Protein AF-0000000086840423 (afdb_homodimer)

Radius of gyration: 20.61 Å; Cα contacts (8 Å, |Δi|>4): 575; chains: 2; bounding box: 60×53×45 Å

Organism: NCBI:txid72228

Secondary structure (DSSP, 8-state):
-----S--SS--PPPEEEEE---GGGSS--SHHHHHHHHGGG-TTGGGEEE--HHHHHHHT----B-SSTT-BSEEEEHHHHHHHHHHHHHHHHHHHHHHHHHHTTT---TTHHHHHHHHHHHHHHHHHH----EE---SSPPTTS-S---TT-EEEE--HHHHHHHHHTTB--/-----S--SS--PPPEEEE----GGGSS--SHHHHHHHHGGG-TTGGGEEE--HHHHHHHT----B-SSTT-BSEEEEHHHHHHHHHHHHHHHHHHHHHHHHHHTTT---TTHHHHHHHHHHHHHHHHHH----EE---SSPPTTS-S---TTEEEEE--HHHHHHHHHTTB--

Sequence (348 aa):
MGVFGARDCGMPGKLQPVTFRDDARFHHLSTEAEVSRAWEAYNLPASGFVHVAASQLATLGLEPNKNVKEGMENVYMISAFHSLHCLQSIHKTFARLRANATAAANGTAPQDANHAAHCFDYLRQSLLCAGDMALEGPDSNPEAGESRLRGWGVEHQCRSWDSLVEWRDSHSVSMGVFGARDCGMPGKLQPVTFRDDARFHHLSTEAEVSRAWEAYNLPASGFVHVAASQLATLGLEPNKNVKEGMENVYMISAFHSLHCLQSIHKTFARLRANATAAANGTAPQDANHAAHCFDYLRQSLLCAGDMALEGPDSNPEAGESRLRGWGVEHQCRSWDSLVEWRDSHSVS

InterPro domains:
  IPR021765 Mycotoxin biosynthesis protein UstYa-like [PF11807] (31-171)
  IPR021765 Mycotoxin biosynthesis protein UstYa-like [PTHR33365] (16-173)

Foldseek 3Di:
DACLDLPPVPCPPDADDDDDDDDCLLPPQQALVSLCVSLVVLVPPVNFKDADDPVCQRNNVHDKDDPLPHPDIRIWGFVLSVQLNVLSVCVNVVSVVQNVVCVVVVRDGDPCVVVVSVVSSVVNVVSVSVRWGFIFDFAPDDDPPDRRTPRPPTDTDDDDPVVVVVVCVVVDDD/DDCLDLPPVPCPPDADDDDDDDDCLLPPQQALVSLCVSLVVLVPPVNFKDADDPVCQVSNVHDKDDPLPHPDIRIWGFVLSVQVNVLSVCVNVVSVVQNVVCVVVVRDGDPCVRVVSVVSSVVNVVSVSVRWGFIFDFAPDDDPPDRRTPRPPTDTDDDDPVVVVVVCVVVDDD

Solvent-accessible surface area (backbone atoms only — not comparable to full-atom values): 19300 Å² total; per-residue (Å²): 136,69,80,33,53,61,52,56,78,68,64,68,64,67,64,40,73,43,66,40,64,86,58,74,72,52,53,89,61,56,38,41,70,51,40,51,60,58,49,48,90,65,46,70,60,67,67,26,41,27,42,53,59,80,87,47,26,67,48,65,65,47,76,84,50,68,49,74,49,83,92,37,62,27,47,28,33,30,42,35,39,50,48,51,36,34,52,50,52,48,50,30,51,46,18,44,44,49,44,52,49,14,58,74,55,74,60,54,62,72,88,61,54,68,60,46,34,54,31,54,50,51,45,50,52,50,46,46,30,49,45,44,60,38,70,28,48,65,47,91,74,56,52,87,96,47,70,39,66,70,47,58,76,34,52,31,63,14,40,53,52,68,58,50,51,52,54,44,63,78,25,50,65,132,137,73,84,43,51,62,51,56,78,66,63,71,60,67,65,40,73,44,65,41,63,86,58,73,74,51,52,87,61,56,38,40,68,53,41,50,59,58,50,48,90,62,44,68,58,69,67,26,41,28,43,52,59,79,87,48,25,70,54,66,66,47,77,85,49,68,51,76,48,84,92,36,61,29,47,29,32,30,42,34,38,51,48,51,36,34,51,51,51,50,50,30,51,47,21,45,43,49,45,52,50,15,59,73,52,75,61,54,63,71,88,60,54,69,59,46,35,54,30,53,51,51,44,51,51,50,48,46,30,49,45,45,60,38,70,29,48,64,46,92,73,57,52,88,95,46,71,39,68,71,49,58,74,34,54,30,63,15,39,54,52,68,58,49,50,52,54,44,63,76,26,49,64,132

pLDDT: mean 85.82, std 17.49, range [18.34, 98.81]

Nearest PDB structures (foldseek):
  1ya9-assembly1_A  TM=5.019E-01  e=2.081E+00  Mus musculus
  7kra-assembly1_E  TM=3.254E-01  e=8.550E-01  Saccharomyces cerevisiae
  2kc3-assembly1_A  TM=4.432E-01  e=3.995E+00  Homo sapiens
  8grx-assembly1_C  TM=4.800E-01  e=8.138E+00  Homo sapiens
  1ya9-assembly1_A  TM=4.940E-01  e=1.650E+00  Mus musculus

Structure (mmCIF, N/CA/C/O backbone):
data_AF-0000000086840423-model_v1
#
loop_
_entity.id
_entity.type
_entity.pdbx_description
1 polymer 'Uncharacterized protein'
#
loop_
_atom_site.group_PDB
_atom_site.id
_atom_site.type_symbol
_atom_site.label_atom_id
_atom_site.label_alt_id
_atom_site.label_comp_id
_atom_site.label_asym_id
_atom_site.label_entity_id
_atom_site.label_seq_id
_atom_site.pdbx_PDB_ins_code
_atom_site.Cartn_x
_atom_site.Cartn_y
_atom_site.Cartn_z
_atom_site.occupancy
_atom_site.B_iso_or_equiv
_atom_site.auth_seq_id
_atom_site.auth_comp_id
_atom_site.auth_asym_id
_atom_site.auth_atom_id
_atom_site.pdbx_PDB_model_num
ATOM 1 N N . MET A 1 1 ? 6.262 -25.266 -24.969 1 18.44 1 MET A N 1
ATOM 2 C CA . MET A 1 1 ? 7.008 -24.031 -24.734 1 18.44 1 MET A CA 1
ATOM 3 C C . MET A 1 1 ? 6.148 -23.016 -24 1 18.44 1 MET A C 1
ATOM 5 O O . MET A 1 1 ? 5.215 -22.453 -24.562 1 18.44 1 MET A O 1
ATOM 9 N N . GLY A 1 2 ? 5.816 -23.281 -22.734 1 20.48 2 GLY A N 1
ATOM 10 C CA . GLY A 1 2 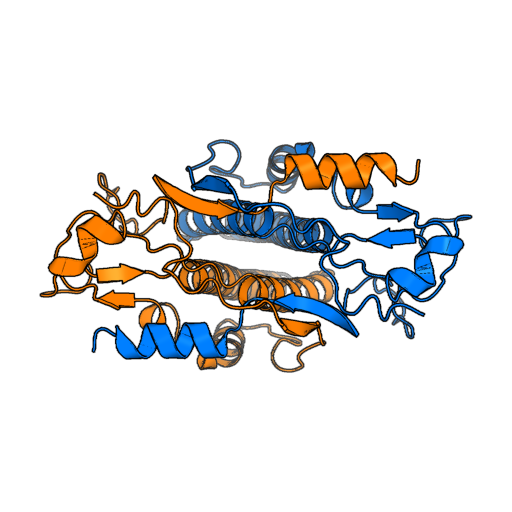? 4.688 -22.984 -21.859 1 20.48 2 GLY A CA 1
ATOM 11 C C . GLY A 1 2 ? 4.691 -21.547 -21.359 1 20.48 2 GLY A C 1
ATOM 12 O O . GLY A 1 2 ? 5.688 -21.078 -20.797 1 20.48 2 GLY A O 1
ATOM 13 N N . VAL A 1 3 ? 4.219 -20.578 -22.188 1 24.5 3 VAL A N 1
ATOM 14 C CA . VAL A 1 3 ? 4.016 -19.141 -21.953 1 24.5 3 VAL A CA 1
ATOM 15 C C . VAL A 1 3 ? 3.639 -18.906 -20.484 1 24.5 3 VAL A C 1
ATOM 17 O O . VAL A 1 3 ? 2.582 -19.359 -20.031 1 24.5 3 VAL A O 1
ATOM 20 N N . PHE A 1 4 ? 4.734 -18.969 -19.641 1 28.83 4 PHE A N 1
ATOM 21 C CA . PHE A 1 4 ? 4.59 -18.656 -18.219 1 28.83 4 PHE A CA 1
ATOM 22 C C . PHE A 1 4 ? 4.035 -17.25 -18.047 1 28.83 4 PHE A C 1
ATOM 24 O O . PHE A 1 4 ? 4.777 -16.266 -18.141 1 28.83 4 PHE A O 1
ATOM 31 N N . GLY A 1 5 ? 3.047 -16.719 -18.688 1 27.28 5 GLY A N 1
ATOM 32 C CA . GLY A 1 5 ? 2.443 -15.398 -18.594 1 27.28 5 GLY A CA 1
ATOM 33 C C . GLY A 1 5 ? 2.475 -14.812 -17.203 1 27.28 5 GLY A C 1
ATOM 34 O O . GLY A 1 5 ? 2.85 -15.492 -16.25 1 27.28 5 GLY A O 1
ATOM 35 N N . ALA A 1 6 ? 2.285 -13.5 -16.938 1 37.34 6 ALA A N 1
ATOM 36 C CA . ALA A 1 6 ? 2.373 -12.797 -15.664 1 37.34 6 ALA A CA 1
ATOM 37 C C . ALA A 1 6 ? 1.842 -13.664 -14.523 1 37.34 6 ALA A C 1
ATOM 39 O O . ALA A 1 6 ? 0.647 -13.633 -14.227 1 37.34 6 ALA A O 1
ATOM 40 N N . ARG A 1 7 ? 2.221 -14.969 -14.531 1 34.69 7 ARG A N 1
ATOM 41 C CA . ARG A 1 7 ? 1.814 -16.078 -13.68 1 34.69 7 ARG A CA 1
ATOM 42 C C . ARG A 1 7 ? 2.199 -15.82 -12.227 1 34.69 7 ARG A C 1
ATOM 44 O O . ARG A 1 7 ? 3.207 -15.164 -11.953 1 34.69 7 ARG A O 1
ATOM 51 N N . ASP A 1 8 ? 1.251 -15.5 -11.375 1 42.91 8 ASP A N 1
ATOM 52 C CA . ASP A 1 8 ? 1.605 -15.742 -9.977 1 42.91 8 ASP A CA 1
ATOM 53 C C . ASP A 1 8 ? 2.715 -16.781 -9.867 1 42.91 8 ASP A C 1
ATOM 55 O O . ASP A 1 8 ? 2.713 -17.781 -10.594 1 42.91 8 ASP A O 1
ATOM 59 N N . CYS A 1 9 ? 4.031 -16.281 -9.875 1 41.06 9 CYS A N 1
ATOM 60 C CA . CYS A 1 9 ? 5.16 -17.203 -9.719 1 41.06 9 CYS A CA 1
ATOM 61 C C . CYS A 1 9 ? 4.707 -18.531 -9.133 1 41.06 9 CYS A C 1
ATOM 63 O O . CYS A 1 9 ? 5.438 -19.141 -8.352 1 41.06 9 CYS A O 1
ATOM 65 N N . GLY A 1 10 ? 3.531 -18.984 -9.656 1 39.59 10 GLY A N 1
ATOM 66 C CA . GLY A 1 10 ? 3.145 -20.328 -9.234 1 39.59 10 GLY A CA 1
ATOM 67 C C . GLY A 1 10 ? 2.514 -20.359 -7.852 1 39.59 10 GLY A C 1
ATOM 68 O O . GLY A 1 10 ? 2.148 -21.422 -7.352 1 39.59 10 GLY A O 1
ATOM 69 N N . MET A 1 11 ? 2.904 -19.391 -7.035 1 42.75 11 MET A N 1
ATOM 70 C CA . MET A 1 11 ? 2.277 -19.625 -5.738 1 42.75 11 MET A CA 1
ATOM 71 C C . MET A 1 11 ? 0.773 -19.375 -5.809 1 42.75 11 MET A C 1
ATOM 73 O O . MET A 1 11 ? 0.317 -18.234 -5.695 1 42.75 11 MET A O 1
ATOM 77 N N . PRO A 1 12 ? 0.206 -19.984 -6.824 1 48.81 12 PRO A N 1
ATOM 78 C CA . PRO A 1 12 ? -1.244 -19.828 -6.684 1 48.81 12 PRO A CA 1
ATOM 79 C C . PRO A 1 12 ? -1.722 -20.016 -5.246 1 48.81 12 PRO A C 1
ATOM 81 O O . PRO A 1 12 ? -2.826 -20.516 -5.02 1 48.81 12 PRO A O 1
ATOM 84 N N . GLY A 1 13 ? -0.986 -19.688 -4.277 1 55.75 13 GLY A N 1
ATOM 85 C CA . GLY A 1 13 ? -1.451 -20.203 -3 1 55.75 13 GLY A CA 1
ATOM 86 C C . GLY A 1 13 ? -2.846 -19.734 -2.637 1 55.75 13 GLY A C 1
ATOM 87 O O . GLY A 1 13 ? -3.371 -18.797 -3.25 1 55.75 13 GLY A O 1
ATOM 88 N N . LYS A 1 14 ? -3.592 -20.562 -2.064 1 75.5 14 LYS A N 1
ATOM 89 C CA . LYS A 1 14 ? -4.906 -20.375 -1.461 1 75.5 14 LYS A CA 1
ATOM 90 C C . LYS A 1 14 ? -4.93 -19.141 -0.561 1 75.5 14 LYS A C 1
ATOM 92 O O . LYS A 1 14 ? -3.951 -18.859 0.137 1 75.5 14 LYS A O 1
ATOM 97 N N .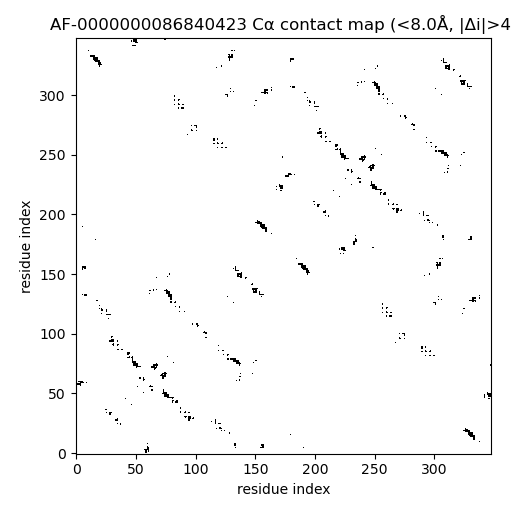 LEU A 1 15 ? -5.77 -18.25 -0.882 1 88.12 15 LEU A N 1
ATOM 98 C CA . LEU A 1 15 ? -6 -17.141 0.031 1 88.12 15 LEU A CA 1
ATOM 99 C C . LEU A 1 15 ? -6.434 -17.641 1.403 1 88.12 15 LEU A C 1
ATOM 101 O O . LEU A 1 15 ? -7.035 -18.719 1.515 1 88.12 15 LEU A O 1
ATOM 105 N N . GLN A 1 16 ? -6 -17.016 2.434 1 93.06 16 GLN A N 1
ATOM 106 C CA . GLN A 1 16 ? -6.395 -17.344 3.801 1 93.06 16 GLN A CA 1
ATOM 107 C C . GLN A 1 16 ? -6.949 -16.109 4.516 1 93.06 16 GLN A C 1
ATOM 109 O O . GLN A 1 16 ? -6.555 -14.977 4.215 1 93.06 16 GLN A O 1
ATOM 114 N N . PRO A 1 17 ? -7.844 -16.375 5.434 1 93.75 17 PRO A N 1
ATOM 115 C CA . PRO A 1 17 ? -8.383 -15.234 6.188 1 93.75 17 PRO A CA 1
ATOM 116 C C . PRO A 1 17 ? -7.387 -14.672 7.195 1 93.75 17 PRO A C 1
ATOM 118 O O . PRO A 1 17 ? -6.738 -15.43 7.922 1 93.75 17 PRO A O 1
ATOM 121 N N . VAL A 1 18 ? -7.18 -13.414 7.18 1 96.44 18 VAL A N 1
ATOM 122 C CA . VAL A 1 18 ? -6.359 -12.703 8.156 1 96.44 18 VAL A CA 1
ATOM 123 C C . VAL A 1 18 ? -7.129 -11.492 8.68 1 96.44 18 VAL A C 1
ATOM 125 O O . VAL A 1 18 ? -7.664 -10.695 7.902 1 96.44 18 VAL A O 1
ATOM 128 N N . THR A 1 19 ? -7.211 -11.344 10.031 1 96.44 19 THR A N 1
ATOM 129 C CA . THR A 1 19 ? -7.848 -10.172 10.633 1 96.44 19 THR A CA 1
ATOM 130 C C . THR A 1 19 ? -6.828 -9.062 10.859 1 96.44 19 THR A C 1
ATOM 132 O O . THR A 1 19 ? -5.789 -9.289 11.484 1 96.44 19 THR A O 1
ATOM 135 N N . PHE A 1 20 ? -7.145 -7.891 10.242 1 96.75 20 PHE A N 1
ATOM 136 C CA . PHE A 1 20 ? -6.289 -6.742 10.523 1 96.75 20 PHE A CA 1
ATOM 137 C C . PHE A 1 20 ? -6.504 -6.242 11.945 1 96.75 20 PHE A C 1
ATOM 139 O O . PHE A 1 20 ? -7.641 -6.047 12.375 1 96.75 20 PHE A O 1
ATOM 146 N N . ARG A 1 21 ? -5.414 -6.059 12.68 1 95.69 21 ARG A N 1
ATOM 147 C CA . ARG A 1 21 ? -5.461 -5.543 14.039 1 95.69 21 ARG A CA 1
ATOM 148 C C . ARG A 1 21 ? -4.461 -4.406 14.234 1 95.69 21 ARG A C 1
ATOM 150 O O . ARG A 1 21 ? -3.367 -4.434 13.664 1 95.69 21 ARG A O 1
ATOM 157 N N . ASP A 1 22 ? -4.906 -3.549 15.023 1 93.44 22 ASP A N 1
ATOM 158 C CA . ASP A 1 22 ? -4.016 -2.455 15.398 1 93.44 22 ASP A CA 1
ATOM 159 C C . ASP A 1 22 ? -2.738 -2.986 16.047 1 93.44 22 ASP A C 1
ATOM 161 O O . ASP A 1 22 ? -2.793 -3.67 17.062 1 93.44 22 ASP A O 1
ATOM 165 N N . ASP A 1 23 ? -1.544 -2.658 15.492 1 95.88 23 ASP A N 1
ATOM 166 C CA . ASP A 1 23 ? -0.251 -3.158 15.945 1 95.88 23 ASP A CA 1
ATOM 167 C C . ASP A 1 23 ? 0.481 -2.109 16.781 1 95.88 23 ASP A C 1
ATOM 169 O O . ASP A 1 23 ? 0.933 -1.093 16.25 1 95.88 23 ASP A O 1
ATOM 173 N N . ALA A 1 24 ? 0.659 -2.309 18.047 1 94.62 24 ALA A N 1
ATOM 174 C CA . ALA A 1 24 ? 1.238 -1.356 18.984 1 94.62 24 ALA A CA 1
ATOM 175 C C . ALA A 1 24 ? 2.662 -0.984 18.578 1 94.62 24 ALA A C 1
ATOM 177 O O . ALA A 1 24 ? 3.148 0.096 18.922 1 94.62 24 ALA A O 1
ATOM 178 N N . ARG A 1 25 ? 3.389 -1.803 17.922 1 95.12 25 ARG A N 1
ATOM 179 C CA . ARG A 1 25 ? 4.75 -1.524 17.469 1 95.12 25 ARG A CA 1
ATOM 180 C C . ARG A 1 25 ? 4.789 -0.285 16.594 1 95.12 25 ARG A C 1
ATOM 182 O O . ARG A 1 25 ? 5.84 0.336 16.422 1 95.12 25 ARG A O 1
ATOM 189 N N . PHE A 1 26 ? 3.662 0.049 15.961 1 96 26 PHE A N 1
ATOM 190 C CA . PHE A 1 26 ? 3.656 1.131 14.984 1 96 26 PHE A CA 1
ATOM 191 C C . PHE A 1 26 ? 2.951 2.361 15.539 1 96 26 PHE A C 1
ATOM 193 O O . PHE A 1 26 ? 2.617 3.285 14.797 1 96 26 PHE A O 1
ATOM 200 N N . HIS A 1 27 ? 2.787 2.359 16.906 1 90.75 27 HIS A N 1
ATOM 201 C CA . HIS A 1 27 ? 2.203 3.516 17.578 1 90.75 27 HIS A CA 1
ATOM 202 C C . HIS A 1 27 ? 3.264 4.562 17.891 1 90.75 27 HIS A C 1
ATOM 204 O O . HIS A 1 27 ? 4.391 4.219 18.266 1 90.75 27 HIS A O 1
ATOM 210 N N . HIS A 1 28 ? 2.943 5.801 17.688 1 87.62 28 HIS A N 1
ATOM 211 C CA . HIS A 1 28 ? 3.662 6.941 18.25 1 87.62 28 HIS A CA 1
ATOM 212 C C . HIS A 1 28 ? 5.121 6.941 17.797 1 87.62 28 HIS A C 1
ATOM 214 O O . HIS A 1 28 ? 6.023 7.133 18.625 1 87.62 28 HIS A O 1
ATOM 220 N N . LEU A 1 29 ? 5.418 6.531 16.594 1 94 29 LEU A N 1
ATOM 221 C CA . LEU A 1 29 ? 6.77 6.617 16.047 1 94 29 LEU A CA 1
ATOM 222 C C . LEU A 1 29 ? 7.082 8.039 15.586 1 94 29 LEU A C 1
ATOM 224 O O . LEU A 1 29 ? 6.406 8.578 14.703 1 94 29 LEU A O 1
ATOM 228 N N . SER A 1 30 ? 8.141 8.586 16.219 1 90.62 30 SER A N 1
ATOM 229 C CA . SER A 1 30 ? 8.359 10.008 15.977 1 90.62 30 SER A CA 1
ATOM 230 C C . SER A 1 30 ? 9.75 10.266 15.391 1 90.62 30 SER A C 1
ATOM 232 O O . SER A 1 30 ? 10.039 11.359 14.914 1 90.62 30 SER A O 1
ATOM 234 N N . THR A 1 31 ? 10.625 9.25 15.461 1 94 31 THR A N 1
ATOM 235 C CA . THR A 1 31 ? 11.969 9.398 14.914 1 94 31 THR A CA 1
ATOM 236 C C . THR A 1 31 ? 12.25 8.32 13.867 1 94 31 THR A C 1
ATOM 238 O O . THR A 1 31 ? 11.602 7.273 13.852 1 94 31 THR A O 1
ATOM 241 N N . GLU A 1 32 ? 13.227 8.648 13.047 1 95.62 32 GLU A N 1
ATOM 242 C CA . GLU A 1 32 ? 13.648 7.668 12.047 1 95.62 32 GLU A CA 1
ATOM 243 C C . GLU A 1 32 ? 14.141 6.383 12.711 1 95.62 32 GLU A C 1
ATOM 245 O O . GLU A 1 32 ? 13.906 5.285 12.203 1 95.62 32 GLU A O 1
ATOM 250 N N . ALA A 1 33 ? 14.883 6.512 13.836 1 96.5 33 ALA A N 1
ATOM 251 C CA . ALA A 1 33 ? 15.398 5.355 14.562 1 96.5 33 ALA A CA 1
ATOM 252 C C . ALA A 1 33 ? 14.266 4.469 15.07 1 96.5 33 ALA A C 1
ATOM 254 O O . ALA A 1 33 ? 14.352 3.24 14.984 1 96.5 33 ALA A O 1
ATOM 255 N N . GLU A 1 34 ? 13.25 5.098 15.586 1 97.25 34 GLU A N 1
ATOM 256 C CA . GLU A 1 34 ? 12.086 4.348 16.047 1 97.25 34 GLU A CA 1
ATOM 257 C C . GLU A 1 34 ? 11.398 3.629 14.898 1 97.25 34 GLU A C 1
ATOM 259 O O . GLU A 1 34 ? 10.992 2.471 15.031 1 97.25 34 GLU A O 1
ATOM 264 N N . VAL A 1 35 ? 11.227 4.312 13.797 1 97.81 35 VAL A N 1
ATOM 265 C CA . VAL A 1 35 ? 10.625 3.703 12.617 1 97.81 35 VAL A CA 1
ATOM 266 C C . VAL A 1 35 ? 11.477 2.518 12.156 1 97.81 35 VAL A C 1
ATOM 268 O O . VAL A 1 35 ? 10.945 1.439 11.875 1 97.81 35 VAL A O 1
ATOM 271 N N . SER A 1 36 ? 12.805 2.715 12.094 1 97.44 36 SER A N 1
ATOM 272 C CA . SER A 1 36 ? 13.695 1.632 11.688 1 97.44 36 SER A CA 1
ATOM 273 C C . SER A 1 36 ? 13.508 0.406 12.578 1 97.44 36 SER A C 1
ATOM 275 O O . SER A 1 36 ? 13.469 -0.724 12.086 1 97.44 36 SER A O 1
ATOM 277 N N . ARG A 1 37 ? 13.398 0.618 13.812 1 97.69 37 ARG A N 1
ATOM 278 C CA . ARG A 1 37 ? 13.227 -0.484 14.758 1 97.69 37 ARG A CA 1
ATOM 279 C C . ARG A 1 37 ? 11.898 -1.19 14.539 1 97.69 37 ARG A C 1
ATOM 281 O O . ARG A 1 37 ? 11.82 -2.42 14.578 1 97.69 37 ARG A O 1
ATOM 288 N N . ALA A 1 38 ? 10.844 -0.433 14.312 1 98 38 ALA A N 1
ATOM 289 C CA . ALA A 1 38 ? 9.508 -1.007 14.109 1 98 38 ALA A CA 1
ATOM 290 C C . ALA A 1 38 ? 9.477 -1.884 12.867 1 98 38 ALA A C 1
ATOM 292 O O . ALA A 1 38 ? 8.727 -2.863 12.805 1 98 38 ALA A O 1
ATOM 293 N N . TRP A 1 39 ? 10.305 -1.579 11.891 1 98.25 39 TRP A N 1
ATOM 294 C CA . TRP A 1 39 ? 10.281 -2.26 10.602 1 98.25 39 TRP A CA 1
ATOM 295 C C . TRP A 1 39 ? 11.367 -3.328 10.531 1 98.25 39 TRP A C 1
ATOM 297 O O . TRP A 1 39 ? 11.5 -4.023 9.523 1 98.25 39 TRP A O 1
ATOM 307 N N . GLU A 1 40 ? 12.156 -3.547 11.539 1 97.44 40 GLU A N 1
ATOM 308 C CA . GLU A 1 40 ? 13.383 -4.336 11.508 1 97.44 40 GLU A CA 1
ATOM 309 C C . GLU A 1 40 ? 13.102 -5.777 11.102 1 97.44 40 GLU A C 1
ATOM 311 O O . GLU A 1 40 ? 13.922 -6.406 10.43 1 97.44 40 GLU A O 1
ATOM 316 N N . ALA A 1 41 ? 11.945 -6.297 11.438 1 95.38 41 ALA A N 1
ATOM 317 C CA . ALA A 1 41 ? 11.609 -7.699 11.211 1 95.38 41 ALA A CA 1
ATOM 318 C C . ALA A 1 41 ? 11.57 -8.016 9.719 1 95.38 41 ALA A C 1
ATOM 320 O O . ALA A 1 41 ? 11.719 -9.18 9.32 1 95.38 41 ALA A O 1
ATOM 321 N N . TYR A 1 42 ? 11.414 -7.055 8.898 1 96.44 42 TYR A N 1
ATOM 322 C CA . TYR A 1 42 ? 11.266 -7.293 7.465 1 96.44 42 TYR A CA 1
ATOM 323 C C . TYR A 1 42 ? 12.617 -7.234 6.762 1 96.44 42 TYR A C 1
ATOM 325 O O . TYR A 1 42 ? 12.742 -7.668 5.613 1 96.44 42 TYR A O 1
ATOM 333 N N . ASN A 1 43 ? 13.727 -6.633 7.379 1 95.88 43 ASN A N 1
ATOM 334 C CA . ASN A 1 43 ? 15.078 -6.559 6.84 1 95.88 43 ASN A CA 1
ATOM 335 C C . ASN A 1 43 ? 15.086 -6.027 5.406 1 95.88 43 ASN A C 1
ATOM 337 O O . ASN A 1 43 ? 15.672 -6.641 4.516 1 95.88 43 ASN A O 1
ATOM 341 N N . LEU A 1 44 ? 14.523 -4.906 5.211 1 95.06 44 LEU A N 1
ATOM 342 C CA . LEU A 1 44 ? 14.328 -4.32 3.889 1 95.06 44 LEU A CA 1
ATOM 343 C C . LEU A 1 44 ? 15.5 -3.426 3.508 1 95.06 44 LEU A C 1
ATOM 345 O O . LEU A 1 44 ? 16.109 -2.793 4.371 1 95.06 44 LEU A O 1
ATOM 349 N N . PRO A 1 45 ? 15.82 -3.33 2.252 1 91.69 45 PRO A N 1
ATOM 350 C CA . PRO A 1 45 ? 15.258 -4.105 1.142 1 91.69 45 PRO A CA 1
ATOM 351 C C . PRO A 1 45 ? 15.953 -5.449 0.951 1 91.69 45 PRO A C 1
ATOM 353 O O . PRO A 1 45 ? 15.516 -6.262 0.129 1 91.69 45 PRO A O 1
ATOM 356 N N . ALA A 1 46 ? 16.906 -5.766 1.694 1 90.81 46 ALA A N 1
ATOM 357 C CA . ALA A 1 46 ? 17.828 -6.867 1.435 1 90.81 46 ALA A CA 1
ATOM 358 C C . ALA A 1 46 ? 17.078 -8.195 1.344 1 90.81 46 ALA A C 1
ATOM 360 O O . ALA A 1 46 ? 17.406 -9.039 0.498 1 90.81 46 ALA A O 1
ATOM 361 N N . SER A 1 47 ? 16.109 -8.32 2.105 1 92.56 47 SER A N 1
ATOM 362 C CA . SER A 1 47 ? 15.398 -9.594 2.209 1 92.56 47 SER A CA 1
ATOM 363 C C . SER A 1 47 ? 14.516 -9.836 0.992 1 92.56 47 SER A C 1
ATOM 365 O O . SER A 1 47 ? 13.953 -10.922 0.834 1 92.56 47 SER A O 1
ATOM 367 N N . GLY A 1 48 ? 14.414 -8.898 0.108 1 94.75 48 GLY A N 1
ATOM 368 C CA . GLY A 1 48 ? 13.516 -9.062 -1.023 1 94.75 48 GLY A CA 1
ATOM 369 C C . GLY A 1 48 ? 14.219 -9.547 -2.277 1 94.75 48 GLY A C 1
ATOM 370 O O . GLY A 1 48 ? 13.57 -9.828 -3.289 1 94.75 48 GLY A O 1
ATOM 371 N N . PHE A 1 49 ? 15.531 -9.664 -2.225 1 94.62 49 PHE A N 1
ATOM 372 C CA . PHE A 1 49 ? 16.297 -10.078 -3.398 1 94.62 49 PHE A CA 1
ATOM 373 C C . PHE A 1 49 ? 16.359 -11.602 -3.494 1 94.62 49 PHE A C 1
ATOM 375 O O . PHE A 1 49 ? 16.594 -12.281 -2.496 1 94.62 49 PHE A O 1
ATOM 382 N N . VAL A 1 50 ? 16.141 -12.102 -4.715 1 95.5 50 VAL A N 1
ATOM 383 C CA . VAL A 1 50 ? 16.203 -13.539 -4.949 1 95.5 50 VAL A CA 1
ATOM 384 C C . VAL A 1 50 ? 17.031 -13.828 -6.199 1 95.5 50 VAL A C 1
ATOM 386 O O . VAL A 1 50 ? 17.062 -13.008 -7.121 1 95.5 50 VAL A O 1
ATOM 389 N N . HIS A 1 51 ? 17.641 -14.914 -6.195 1 95.62 51 HIS A N 1
ATOM 390 C CA . HIS A 1 51 ? 18.297 -15.469 -7.371 1 95.62 51 HIS A CA 1
ATOM 391 C C . HIS A 1 51 ? 17.391 -16.438 -8.109 1 95.62 51 HIS A C 1
ATOM 393 O O . HIS A 1 51 ? 16.703 -17.25 -7.488 1 95.62 51 HIS A O 1
ATOM 399 N N . VAL A 1 52 ? 17.359 -16.266 -9.398 1 93.19 52 VAL A N 1
ATOM 400 C CA . VAL A 1 52 ? 16.609 -17.188 -10.242 1 93.19 52 VAL A CA 1
ATOM 401 C C . VAL A 1 52 ? 17.562 -17.922 -11.188 1 93.19 52 VAL A C 1
ATOM 403 O O . VAL A 1 52 ? 18.344 -17.281 -11.898 1 93.19 52 VAL A O 1
ATOM 406 N N . ALA A 1 53 ? 17.422 -19.266 -11.109 1 92.5 53 ALA A N 1
ATOM 407 C CA . ALA A 1 53 ? 18.281 -20.062 -11.984 1 92.5 53 ALA A CA 1
ATOM 408 C C . ALA A 1 53 ? 18 -19.75 -13.453 1 92.5 53 ALA A C 1
ATOM 410 O O . ALA A 1 53 ? 16.859 -19.531 -13.844 1 92.5 53 ALA A O 1
ATOM 411 N N . ALA A 1 54 ? 19.094 -19.812 -14.266 1 93.75 54 ALA A N 1
ATOM 412 C CA . ALA A 1 54 ? 18.984 -19.5 -15.688 1 93.75 54 ALA A CA 1
ATOM 413 C C . ALA A 1 54 ? 17.922 -20.359 -16.359 1 93.75 54 ALA A C 1
ATOM 415 O O . ALA A 1 54 ? 17.203 -19.891 -17.234 1 93.75 54 ALA A O 1
ATOM 416 N N . SER A 1 55 ? 17.75 -21.578 -15.922 1 92.81 55 SER A N 1
ATOM 417 C CA . SER A 1 55 ? 16.844 -22.531 -16.547 1 92.81 55 SER A CA 1
ATOM 418 C C . SER A 1 55 ? 15.391 -22.156 -16.281 1 92.81 55 SER A C 1
ATOM 420 O O . SER A 1 55 ? 14.484 -22.625 -16.984 1 92.81 55 SER A O 1
ATOM 422 N N . GLN A 1 56 ? 15.188 -21.266 -15.336 1 90.38 56 GLN A N 1
ATOM 423 C CA . GLN A 1 56 ? 13.82 -20.938 -14.945 1 90.38 56 GLN A CA 1
ATOM 424 C C . GLN A 1 56 ? 13.391 -19.609 -15.562 1 90.38 56 GLN A C 1
ATOM 426 O O . GLN A 1 56 ? 12.203 -19.25 -15.531 1 90.38 56 GLN A O 1
ATOM 431 N N . LEU A 1 57 ? 14.289 -18.875 -16.141 1 92.19 57 LEU A N 1
ATOM 432 C CA . LEU A 1 57 ? 14.023 -17.516 -16.578 1 92.19 57 LEU A CA 1
ATOM 433 C C . LEU A 1 57 ? 12.922 -17.484 -17.625 1 92.19 57 LEU A C 1
ATOM 435 O O . LEU A 1 57 ? 11.969 -16.703 -17.531 1 92.19 57 LEU A O 1
ATOM 439 N N . ALA A 1 58 ? 13.023 -18.359 -18.578 1 88.75 58 ALA A N 1
ATOM 440 C CA . ALA A 1 58 ? 12.055 -18.375 -19.672 1 88.75 58 ALA A CA 1
ATOM 441 C C . ALA A 1 58 ? 10.656 -18.688 -19.156 1 88.75 58 ALA A C 1
ATOM 443 O O . ALA A 1 58 ? 9.68 -18.047 -19.547 1 88.75 58 ALA A O 1
ATOM 444 N N . THR A 1 59 ? 10.578 -19.656 -18.297 1 85.94 59 THR A N 1
ATOM 445 C CA . THR A 1 59 ? 9.289 -20.078 -17.75 1 85.94 59 THR A CA 1
ATOM 446 C C . THR A 1 59 ? 8.656 -18.953 -16.938 1 85.94 59 THR A C 1
ATOM 448 O O . THR A 1 59 ? 7.43 -18.797 -16.938 1 85.94 59 THR A O 1
ATOM 451 N N . LEU A 1 60 ? 9.477 -18.141 -16.344 1 85.25 60 LEU A N 1
ATOM 452 C CA . LEU A 1 60 ? 8.969 -17.078 -15.477 1 85.25 60 LEU A CA 1
ATOM 453 C C . LEU A 1 60 ? 8.859 -15.758 -16.234 1 85.25 60 LEU A C 1
ATOM 455 O O . LEU A 1 60 ? 8.461 -14.742 -15.672 1 85.25 60 LEU A O 1
ATOM 459 N N . GLY A 1 61 ? 9.25 -15.766 -17.531 1 86.19 61 GLY A N 1
ATOM 460 C CA . GLY A 1 61 ? 9.18 -14.562 -18.359 1 86.19 61 GLY A CA 1
ATOM 461 C C . GLY A 1 61 ? 10.164 -13.492 -17.922 1 86.19 61 GLY A C 1
ATOM 462 O O . GLY A 1 61 ? 9.852 -12.297 -17.969 1 86.19 61 GLY A O 1
ATOM 463 N N . LEU A 1 62 ? 11.281 -13.953 -17.469 1 91.62 62 LEU A N 1
ATOM 464 C CA . LEU A 1 62 ? 12.273 -13.023 -16.922 1 91.62 62 LEU A CA 1
ATOM 465 C C . LEU A 1 62 ? 13.445 -12.875 -17.891 1 91.62 62 LEU A C 1
ATOM 467 O O . LEU A 1 62 ? 13.875 -13.844 -18.5 1 91.62 62 LEU A O 1
ATOM 471 N N . GLU A 1 63 ? 13.875 -11.586 -18 1 91.38 63 GLU A N 1
ATOM 472 C CA . GLU A 1 63 ? 15.102 -11.328 -18.75 1 91.38 63 GLU A CA 1
ATOM 473 C C . GLU A 1 63 ? 16.344 -11.484 -17.859 1 91.38 63 GLU A C 1
ATOM 475 O O . GLU A 1 63 ? 16.328 -11.07 -16.703 1 91.38 63 GLU A O 1
ATOM 480 N N . PRO A 1 64 ? 17.344 -12.102 -18.453 1 94.12 64 PRO A N 1
ATOM 481 C CA . PRO A 1 64 ? 18.578 -12.234 -17.672 1 94.12 64 PRO A CA 1
ATOM 482 C C . PRO A 1 64 ? 19.188 -10.883 -17.281 1 94.12 64 PRO A C 1
ATOM 484 O O . PRO A 1 64 ? 18.953 -9.883 -17.969 1 94.12 64 PRO A O 1
ATOM 487 N N . ASN A 1 65 ? 19.922 -10.906 -16.156 1 93.12 65 ASN A N 1
ATOM 488 C CA . ASN A 1 65 ? 20.625 -9.703 -15.727 1 93.12 65 ASN A CA 1
ATOM 489 C C . ASN A 1 65 ? 21.906 -10.039 -14.969 1 93.12 65 ASN A C 1
ATOM 491 O O . ASN A 1 65 ? 22.172 -11.211 -14.688 1 93.12 65 ASN A O 1
ATOM 495 N N . LYS A 1 66 ? 22.719 -8.969 -14.828 1 91.44 66 LYS A N 1
ATOM 496 C CA . LYS A 1 66 ? 23.969 -9.133 -14.086 1 91.44 66 LYS A CA 1
ATOM 497 C C . LYS A 1 66 ? 24.234 -7.934 -13.18 1 91.44 66 LYS A C 1
ATOM 499 O O . LYS A 1 66 ? 23.797 -6.816 -13.477 1 91.44 66 LYS A O 1
ATOM 504 N N . ASN A 1 67 ? 24.766 -8.211 -12.023 1 88.38 67 ASN A N 1
ATOM 505 C CA . ASN A 1 67 ? 25.375 -7.219 -11.141 1 88.38 67 ASN A CA 1
ATOM 506 C C . ASN A 1 67 ? 24.312 -6.363 -10.453 1 88.38 67 ASN A C 1
ATOM 508 O O . ASN A 1 67 ? 24.594 -5.238 -10.039 1 88.38 67 ASN A O 1
ATOM 512 N N . VAL A 1 68 ? 23.125 -6.887 -10.453 1 86.88 68 VAL A N 1
ATOM 513 C CA . VAL A 1 68 ? 22.188 -6.27 -9.516 1 86.88 68 VAL A CA 1
ATOM 514 C C . VAL A 1 68 ? 22.766 -6.359 -8.094 1 86.88 68 VAL A C 1
ATOM 516 O O . VAL A 1 68 ? 22.781 -5.363 -7.367 1 86.88 68 VAL A O 1
ATOM 519 N N . LYS A 1 69 ? 23 -7.523 -7.707 1 86.5 69 LYS A N 1
ATOM 520 C CA . LYS A 1 69 ? 23.953 -7.73 -6.621 1 86.5 69 LYS A CA 1
ATOM 521 C C . LYS A 1 69 ? 25.344 -8.031 -7.164 1 86.5 69 LYS A C 1
ATOM 523 O O . LYS A 1 69 ? 25.5 -8.859 -8.055 1 86.5 69 LYS A O 1
ATOM 528 N N . GLU A 1 70 ? 26.25 -7.348 -6.633 1 87.19 70 GLU A N 1
ATOM 529 C CA . GLU A 1 70 ? 27.609 -7.418 -7.168 1 87.19 70 GLU A CA 1
ATOM 530 C C . GLU A 1 70 ? 28.062 -8.867 -7.328 1 87.19 70 GLU A C 1
ATOM 532 O O . GLU A 1 70 ? 28.031 -9.648 -6.375 1 87.19 70 GLU A O 1
ATOM 537 N N . GLY A 1 71 ? 28.516 -9.203 -8.547 1 89.25 71 GLY A N 1
ATOM 538 C CA . GLY A 1 71 ? 29.125 -10.492 -8.836 1 89.25 71 GLY A CA 1
ATOM 539 C C . GLY A 1 71 ? 28.094 -11.594 -9.062 1 89.25 71 GLY A C 1
ATOM 540 O O . GLY A 1 71 ? 28.453 -12.75 -9.273 1 89.25 71 GLY A O 1
ATOM 541 N N . MET A 1 72 ? 26.875 -11.156 -9.023 1 91.31 72 MET A N 1
ATOM 542 C CA . MET A 1 72 ? 25.844 -12.188 -9.148 1 91.31 72 MET A CA 1
ATOM 543 C C . MET A 1 72 ? 25.031 -11.984 -10.414 1 91.31 72 MET A C 1
ATOM 545 O O . MET A 1 72 ? 24.938 -10.875 -10.938 1 91.31 72 MET A O 1
ATOM 549 N N . GLU A 1 73 ? 24.531 -13.141 -10.93 1 94.12 73 GLU A N 1
ATOM 550 C CA . GLU A 1 73 ? 23.625 -13.125 -12.078 1 94.12 73 GLU A CA 1
ATOM 551 C C . GLU A 1 73 ? 22.188 -13.453 -11.664 1 94.12 73 GLU A C 1
ATOM 553 O O . GLU A 1 73 ? 21.969 -14.125 -10.656 1 94.12 73 GLU A O 1
ATOM 558 N N . ASN A 1 74 ? 21.234 -12.859 -12.453 1 95.25 74 ASN A N 1
ATOM 559 C CA . ASN A 1 74 ? 19.812 -13.195 -12.375 1 95.25 74 ASN A CA 1
ATOM 560 C C . ASN A 1 74 ? 19.266 -13.008 -10.961 1 95.25 74 ASN A C 1
ATOM 562 O O . ASN A 1 74 ? 18.688 -13.922 -10.391 1 95.25 74 ASN A O 1
ATOM 566 N N . VAL A 1 75 ? 19.484 -11.758 -10.484 1 95 75 VAL A N 1
ATOM 567 C CA . VAL A 1 75 ? 18.938 -11.328 -9.211 1 95 75 VAL A CA 1
ATOM 568 C C . VAL A 1 75 ? 17.75 -10.398 -9.453 1 95 75 VAL A C 1
ATOM 570 O O . VAL A 1 75 ? 17.828 -9.484 -10.273 1 95 75 VAL A O 1
ATOM 573 N N . TYR A 1 76 ? 16.641 -10.703 -8.781 1 95.19 76 TYR A N 1
ATOM 574 C CA . TYR A 1 76 ? 15.398 -9.953 -8.898 1 95.19 76 TYR A CA 1
ATOM 575 C C . TYR A 1 76 ? 14.867 -9.562 -7.527 1 95.19 76 TYR A C 1
ATOM 577 O O . TYR A 1 76 ? 15.297 -10.109 -6.508 1 95.19 76 TYR A O 1
ATOM 585 N N . MET A 1 77 ? 14.031 -8.617 -7.539 1 95.81 77 MET A N 1
ATOM 586 C CA . MET A 1 77 ? 13.352 -8.211 -6.312 1 95.81 77 MET A CA 1
ATOM 587 C C . MET A 1 77 ? 11.883 -8.625 -6.348 1 95.81 77 MET A C 1
ATOM 589 O O . MET A 1 77 ? 11.195 -8.422 -7.352 1 95.81 77 MET A O 1
ATOM 593 N N . ILE A 1 78 ? 11.422 -9.234 -5.246 1 96 78 ILE A N 1
ATOM 594 C CA . ILE A 1 78 ? 10.008 -9.539 -5.125 1 96 78 ILE A CA 1
ATOM 595 C C . ILE A 1 78 ? 9.219 -8.258 -4.887 1 96 78 ILE A C 1
ATOM 597 O O . ILE A 1 78 ? 9.562 -7.465 -4.008 1 96 78 ILE A O 1
ATOM 601 N N . SER A 1 79 ? 8.148 -8.07 -5.621 1 97.31 79 SER A N 1
ATOM 602 C CA . SER A 1 79 ? 7.367 -6.84 -5.598 1 97.31 79 SER A CA 1
ATOM 603 C C . SER A 1 79 ? 6.824 -6.555 -4.203 1 97.31 79 SER A C 1
ATOM 605 O O . SER A 1 79 ? 6.758 -5.398 -3.779 1 97.31 79 SER A O 1
ATOM 607 N N . ALA A 1 80 ? 6.406 -7.551 -3.441 1 97.75 80 ALA A N 1
ATOM 608 C CA . ALA A 1 80 ? 5.906 -7.348 -2.084 1 97.75 80 ALA A CA 1
ATOM 609 C C . ALA A 1 80 ? 6.957 -6.664 -1.211 1 97.75 80 ALA A C 1
ATOM 611 O O . ALA A 1 80 ? 6.637 -5.762 -0.435 1 97.75 80 ALA A O 1
ATOM 612 N N . PHE A 1 81 ? 8.164 -7.059 -1.319 1 97.69 81 PHE A N 1
ATOM 613 C CA . PHE A 1 81 ? 9.242 -6.461 -0.539 1 97.69 81 PHE A CA 1
ATOM 614 C C . PHE A 1 81 ? 9.562 -5.059 -1.041 1 97.69 81 PHE A C 1
ATOM 616 O O . PHE A 1 81 ? 9.906 -4.176 -0.253 1 97.69 81 PHE A O 1
ATOM 623 N N . HIS A 1 82 ? 9.508 -4.887 -2.34 1 97.44 82 HIS A N 1
ATOM 624 C CA . HIS A 1 82 ? 9.68 -3.545 -2.889 1 97.44 82 HIS A CA 1
ATOM 625 C C . HIS A 1 82 ? 8.656 -2.576 -2.311 1 97.44 82 HIS A C 1
ATOM 627 O O . HIS A 1 82 ? 9 -1.474 -1.886 1 97.44 82 HIS A O 1
ATOM 633 N N . SER A 1 83 ? 7.367 -3.01 -2.311 1 98.25 83 SER A N 1
ATOM 634 C CA . SER A 1 83 ? 6.305 -2.16 -1.782 1 98.25 83 SER A CA 1
ATOM 635 C C . SER A 1 83 ? 6.539 -1.837 -0.31 1 98.25 83 SER A C 1
ATOM 637 O O . SER A 1 83 ? 6.367 -0.692 0.113 1 98.25 83 SER A O 1
ATOM 639 N N . LEU A 1 84 ? 6.922 -2.822 0.449 1 98.5 84 LEU A N 1
ATOM 640 C CA . LEU A 1 84 ? 7.195 -2.592 1.863 1 98.5 84 LEU A CA 1
ATOM 641 C C . LEU A 1 84 ? 8.391 -1.661 2.043 1 98.5 84 LEU A C 1
ATOM 643 O O . LEU A 1 84 ? 8.391 -0.809 2.934 1 98.5 84 LEU A O 1
ATOM 647 N N . HIS A 1 85 ? 9.383 -1.808 1.223 1 97.31 85 HIS A N 1
ATOM 648 C CA . HIS A 1 85 ? 10.555 -0.938 1.273 1 97.31 85 HIS A CA 1
ATOM 649 C C . HIS A 1 85 ? 10.18 0.511 0.984 1 97.31 85 HIS A C 1
ATOM 651 O O . HIS A 1 85 ? 10.664 1.429 1.646 1 97.31 85 HIS A O 1
ATOM 657 N N . CYS A 1 86 ? 9.367 0.663 -0.04 1 97 86 CYS A N 1
ATOM 658 C CA . CYS A 1 86 ? 8.875 2.002 -0.347 1 97 86 CYS A CA 1
ATOM 659 C C . CYS A 1 86 ? 8.117 2.588 0.835 1 97 86 CYS A C 1
ATOM 661 O O . CYS A 1 86 ? 8.328 3.744 1.205 1 97 86 CYS A O 1
ATOM 663 N N . LEU A 1 87 ? 7.211 1.842 1.427 1 98.38 87 LEU A N 1
ATOM 664 C CA . LEU A 1 87 ? 6.418 2.34 2.545 1 98.38 87 LEU A CA 1
ATOM 665 C C . LEU A 1 87 ? 7.312 2.688 3.732 1 98.38 87 LEU A C 1
ATOM 667 O O . LEU A 1 87 ? 7.125 3.727 4.367 1 98.38 87 LEU A O 1
ATOM 671 N N . GLN A 1 88 ? 8.25 1.838 4.031 1 97.75 88 GLN A N 1
ATOM 672 C CA . GLN A 1 88 ? 9.195 2.115 5.105 1 97.75 88 GLN A CA 1
ATOM 673 C C . GLN A 1 88 ? 9.969 3.404 4.84 1 97.75 88 GLN A C 1
ATOM 675 O O . GLN A 1 88 ? 10.164 4.215 5.746 1 97.75 88 GLN A O 1
ATOM 680 N N . SER A 1 89 ? 10.422 3.568 3.619 1 95.88 89 SER A N 1
ATOM 681 C CA . SER A 1 89 ? 11.195 4.75 3.252 1 95.88 89 SER A CA 1
ATOM 682 C C . SER A 1 89 ? 10.383 6.023 3.443 1 95.88 89 SER A C 1
ATOM 684 O O . SER A 1 89 ? 10.883 7.012 3.982 1 95.88 89 SER A O 1
ATOM 686 N N . ILE A 1 90 ? 9.141 5.988 3 1 96.06 90 ILE A N 1
ATOM 687 C CA . ILE A 1 90 ? 8.266 7.133 3.213 1 96.06 90 ILE A CA 1
ATOM 688 C C . ILE A 1 90 ? 8.07 7.363 4.711 1 96.06 90 ILE A C 1
ATOM 690 O O . ILE A 1 90 ? 8.102 8.508 5.176 1 96.06 90 ILE A O 1
ATOM 694 N N . HIS A 1 91 ? 7.887 6.289 5.469 1 96.88 91 HIS A N 1
ATOM 695 C CA . HIS A 1 91 ? 7.68 6.387 6.91 1 96.88 91 HIS A CA 1
ATOM 696 C C . HIS A 1 91 ? 8.875 7.051 7.59 1 96.88 91 HIS A C 1
ATOM 698 O O . HIS A 1 91 ? 8.703 7.941 8.422 1 96.88 91 HIS A O 1
ATOM 704 N N . LYS A 1 92 ? 10.055 6.652 7.242 1 95.88 92 LYS A N 1
ATOM 705 C CA . LYS A 1 92 ? 11.266 7.227 7.812 1 95.88 92 LYS A CA 1
ATOM 706 C C . LYS A 1 92 ? 11.367 8.719 7.492 1 95.88 92 LYS A C 1
ATOM 708 O O . LYS A 1 92 ? 11.617 9.531 8.383 1 95.88 92 LYS A O 1
ATOM 713 N N . THR A 1 93 ? 11.195 9.016 6.254 1 94.25 93 THR A N 1
ATOM 714 C CA . THR A 1 93 ? 11.297 10.414 5.848 1 94.25 93 THR A CA 1
ATOM 715 C C . THR A 1 93 ? 10.195 11.25 6.496 1 94.25 93 THR A C 1
ATOM 717 O O . THR A 1 93 ? 10.438 12.375 6.926 1 94.25 93 THR A O 1
ATOM 720 N N . PHE A 1 94 ? 8.984 10.711 6.543 1 93.5 94 PHE A N 1
ATOM 721 C CA . PHE A 1 94 ? 7.848 11.359 7.191 1 93.5 94 PHE A CA 1
ATOM 722 C C . PHE A 1 94 ? 8.18 11.695 8.641 1 93.5 94 PHE A C 1
ATOM 724 O O . PHE A 1 94 ? 7.953 12.82 9.086 1 93.5 94 PHE A O 1
ATOM 731 N N . ALA A 1 95 ? 8.703 10.742 9.328 1 93.25 95 ALA A N 1
ATOM 732 C CA . ALA A 1 95 ? 9.062 10.953 10.727 1 93.25 95 ALA A CA 1
ATOM 733 C C . ALA A 1 95 ? 10.109 12.062 10.859 1 93.25 95 ALA A C 1
ATOM 735 O O . ALA A 1 95 ? 10.016 12.914 11.742 1 93.25 95 ALA A O 1
ATOM 736 N N . ARG A 1 96 ? 11.078 12.031 10.039 1 92.75 96 ARG A N 1
ATOM 737 C CA . ARG A 1 96 ? 12.117 13.055 10.07 1 92.75 96 ARG A CA 1
ATOM 738 C C . ARG A 1 96 ? 11.539 14.438 9.812 1 92.75 96 ARG A C 1
ATOM 740 O O . ARG A 1 96 ? 11.836 15.391 10.547 1 92.75 96 ARG A O 1
ATOM 747 N N . LEU A 1 97 ? 10.742 14.562 8.797 1 90.94 97 LEU A N 1
ATOM 748 C CA . LEU A 1 97 ? 10.141 15.844 8.453 1 90.94 97 LEU A CA 1
ATOM 749 C C . LEU A 1 97 ? 9.266 16.359 9.594 1 90.94 97 LEU A C 1
ATOM 751 O O . LEU A 1 97 ? 9.289 17.547 9.914 1 90.94 97 LEU A O 1
ATOM 755 N N . ARG A 1 98 ? 8.547 15.508 10.164 1 91 98 ARG A N 1
ATOM 756 C CA . ARG A 1 98 ? 7.676 15.891 11.266 1 91 98 ARG A CA 1
ATOM 757 C C . ARG A 1 98 ? 8.492 16.344 12.477 1 91 98 ARG A C 1
ATOM 759 O O . ARG A 1 98 ? 8.141 17.328 13.133 1 91 98 ARG A O 1
ATOM 766 N N . ALA A 1 99 ? 9.469 15.617 12.766 1 89.31 99 ALA A N 1
ATOM 767 C CA . ALA A 1 99 ? 10.344 15.992 13.875 1 89.31 99 ALA A CA 1
ATOM 768 C C . ALA A 1 99 ? 10.945 17.375 13.664 1 89.31 99 ALA A C 1
ATOM 770 O O . ALA A 1 99 ? 10.992 18.188 14.586 1 89.31 99 ALA A O 1
ATOM 771 N N . ASN A 1 100 ? 11.383 17.625 12.5 1 87.56 100 ASN A N 1
ATOM 772 C CA . ASN A 1 100 ? 11.953 18.922 12.172 1 87.56 100 ASN A CA 1
ATOM 773 C C . ASN A 1 100 ? 10.922 20.031 12.297 1 87.56 100 ASN A C 1
ATOM 775 O O . ASN A 1 100 ? 11.227 21.125 12.797 1 87.56 100 ASN A O 1
ATOM 779 N N . ALA A 1 101 ? 9.781 19.75 11.812 1 86.5 101 ALA A N 1
ATOM 780 C CA . ALA A 1 101 ? 8.703 20.734 11.906 1 86.5 101 ALA A CA 1
ATOM 781 C C . ALA A 1 101 ? 8.352 21.031 13.359 1 86.5 101 ALA A C 1
ATOM 783 O O . ALA A 1 101 ? 8.094 22.172 13.727 1 86.5 101 ALA A O 1
ATOM 784 N N . THR A 1 102 ? 8.297 20.031 14.133 1 84.75 102 THR A N 1
ATOM 785 C CA . THR A 1 102 ? 7.992 20.172 15.547 1 84.75 102 THR A CA 1
ATOM 786 C C . THR A 1 102 ? 9.062 21 16.25 1 84.75 102 THR A C 1
ATOM 788 O O . THR A 1 102 ? 8.75 21.859 17.078 1 84.75 102 THR A O 1
ATOM 791 N N . ALA A 1 103 ? 10.25 20.734 15.945 1 83.06 103 ALA A N 1
ATOM 792 C CA . ALA A 1 103 ? 11.359 21.484 16.531 1 83.06 103 ALA A CA 1
ATOM 793 C C . ALA A 1 103 ? 11.281 22.953 16.141 1 83.06 103 ALA A C 1
ATOM 795 O O . ALA A 1 103 ? 11.523 23.844 16.969 1 83.06 103 ALA A O 1
ATOM 796 N N . ALA A 1 104 ? 10.953 23.203 14.953 1 81.62 104 ALA A N 1
ATOM 797 C CA . ALA A 1 104 ? 10.875 24.578 14.453 1 81.62 104 ALA A CA 1
ATOM 798 C C . ALA A 1 104 ? 9.703 25.328 15.086 1 81.62 104 ALA A C 1
ATOM 800 O O . ALA A 1 104 ? 9.75 26.547 15.234 1 81.62 104 ALA A O 1
ATOM 801 N N . ALA A 1 105 ? 8.695 24.641 15.438 1 79.56 105 ALA A N 1
ATOM 802 C CA . ALA A 1 105 ? 7.508 25.25 16.031 1 79.56 105 ALA A CA 1
ATOM 803 C C . ALA A 1 105 ? 7.586 25.234 17.547 1 79.56 105 ALA A C 1
ATOM 805 O O . ALA A 1 105 ? 6.562 25.328 18.234 1 79.56 105 ALA A O 1
ATOM 806 N N . ASN A 1 106 ? 8.633 25.078 18.047 1 77.38 106 ASN A N 1
ATOM 807 C CA . ASN A 1 106 ? 8.883 25.062 19.484 1 77.38 106 ASN A CA 1
ATOM 808 C C . ASN A 1 106 ? 8.117 23.953 20.172 1 77.38 106 ASN A C 1
ATOM 810 O O . ASN A 1 106 ? 7.496 24.172 21.219 1 77.38 106 ASN A O 1
ATOM 814 N N . GLY A 1 107 ? 8.031 22.891 19.469 1 71.19 107 GLY A N 1
ATOM 815 C CA . GLY A 1 107 ? 7.566 21.672 20.109 1 71.19 107 GLY A CA 1
ATOM 816 C C . GLY A 1 107 ? 6.117 21.344 19.797 1 71.19 107 GLY A C 1
ATOM 817 O O . GLY A 1 107 ? 5.59 20.328 20.25 1 71.19 107 GLY A O 1
ATOM 818 N N . THR A 1 108 ? 5.363 22.266 19.188 1 66.81 108 THR A N 1
ATOM 819 C CA . THR A 1 108 ? 3.973 21.953 18.875 1 66.81 108 THR A CA 1
ATOM 820 C C . THR A 1 108 ? 3.893 21.031 17.656 1 66.81 108 THR A C 1
ATOM 822 O O . THR A 1 108 ? 4.312 21.406 16.562 1 66.81 108 THR A O 1
ATOM 825 N N . ALA A 1 109 ? 3.523 19.859 18.016 1 63.5 109 ALA A N 1
ATOM 826 C CA . ALA A 1 109 ? 3.412 18.875 16.953 1 63.5 109 ALA A CA 1
ATOM 827 C C . ALA A 1 109 ? 2.258 19.203 16.016 1 63.5 109 ALA A C 1
ATOM 829 O O . ALA A 1 109 ? 1.196 19.656 16.453 1 63.5 109 ALA A O 1
ATOM 830 N N . PRO A 1 110 ? 2.537 18.844 14.742 1 63.53 110 PRO A N 1
ATOM 831 C CA . PRO A 1 110 ? 1.415 19.062 13.828 1 63.53 110 PRO A CA 1
ATOM 832 C C . PRO A 1 110 ? 0.245 18.125 14.094 1 63.53 110 PRO A C 1
ATOM 834 O O . PRO A 1 110 ? 0.45 16.984 14.523 1 63.53 110 PRO A O 1
ATOM 837 N N . GLN A 1 111 ? -1.008 18.516 14.141 1 59.06 111 GLN A N 1
ATOM 838 C CA . GLN A 1 111 ? -2.273 17.906 14.539 1 59.06 111 GLN A CA 1
ATOM 839 C C . GLN A 1 111 ? -2.484 16.562 13.828 1 59.06 111 GLN A C 1
ATOM 841 O O . GLN A 1 111 ? -3.178 15.688 14.344 1 59.06 111 GLN A O 1
ATOM 846 N N . ASP A 1 112 ? -1.793 16.234 12.867 1 62.28 112 ASP A N 1
ATOM 847 C CA . ASP A 1 112 ? -2.244 15.094 12.062 1 62.28 112 ASP A CA 1
ATOM 848 C C . ASP A 1 112 ? -1.406 13.852 12.352 1 62.28 112 ASP A C 1
ATOM 850 O O . ASP A 1 112 ? -1.494 12.852 11.625 1 62.28 112 ASP A O 1
ATOM 854 N N . ALA A 1 113 ? -0.817 13.688 13.5 1 58.94 113 ALA A N 1
ATOM 855 C CA . ALA A 1 113 ? 0.129 12.602 13.742 1 58.94 113 ALA A CA 1
ATOM 856 C C . ALA A 1 113 ? -0.597 11.273 13.93 1 58.94 113 ALA A C 1
ATOM 858 O O . ALA A 1 113 ? -0.157 10.242 13.414 1 58.94 113 ALA A O 1
ATOM 859 N N . ASN A 1 114 ? -1.666 11.273 14.602 1 63.22 114 ASN A N 1
ATOM 860 C CA . ASN A 1 114 ? -2.402 10.039 14.867 1 63.22 114 ASN A CA 1
ATOM 861 C C . ASN A 1 114 ? -2.992 9.453 13.586 1 63.22 114 ASN A C 1
ATOM 863 O O . ASN A 1 114 ? -3.008 8.234 13.414 1 63.22 114 ASN A O 1
ATOM 867 N N . HIS A 1 115 ? -3.225 10.305 12.82 1 79.69 115 HIS A N 1
ATOM 868 C CA . HIS A 1 115 ? -3.814 9.836 11.562 1 79.69 115 HIS A CA 1
ATOM 869 C C . HIS A 1 115 ? -2.777 9.141 10.695 1 79.69 115 HIS A C 1
ATOM 871 O O . HIS A 1 115 ? -3.039 8.062 10.156 1 79.69 115 HIS A O 1
ATOM 877 N N . ALA A 1 116 ? -1.568 9.555 10.852 1 90.25 116 ALA A N 1
ATOM 878 C CA . ALA A 1 116 ? -0.542 8.961 9.992 1 90.25 116 ALA A CA 1
ATOM 879 C C . ALA A 1 116 ? -0.141 7.578 10.508 1 90.25 116 ALA A C 1
ATOM 881 O O . ALA A 1 116 ? 0.135 6.672 9.711 1 90.25 116 ALA A O 1
ATOM 882 N N . ALA A 1 117 ? -0.12 7.477 11.852 1 92.81 117 ALA A N 1
ATOM 883 C CA . ALA A 1 117 ? 0.234 6.18 12.43 1 92.81 117 ALA A CA 1
ATOM 884 C C . ALA A 1 117 ? -0.746 5.098 11.984 1 92.81 117 ALA A C 1
ATOM 886 O O . ALA A 1 117 ? -0.337 3.992 11.625 1 92.81 117 ALA A O 1
ATOM 887 N N . HIS A 1 118 ? -2.031 5.352 12.023 1 94.06 118 HIS A N 1
ATOM 888 C CA . HIS A 1 118 ? -3.053 4.438 11.523 1 94.06 118 HIS A CA 1
ATOM 889 C C . HIS A 1 118 ? -2.783 4.047 10.078 1 94.06 118 HIS A C 1
ATOM 891 O O . HIS A 1 118 ? -2.814 2.863 9.734 1 94.06 118 HIS A O 1
ATOM 897 N N . CYS A 1 119 ? -2.533 5.066 9.281 1 96.31 119 CYS A N 1
ATOM 898 C CA . CYS A 1 119 ? -2.361 4.844 7.848 1 96.31 119 CYS A CA 1
ATOM 899 C C . CYS A 1 119 ? -1.147 3.965 7.574 1 96.31 119 CYS A C 1
ATOM 901 O O . CYS A 1 119 ? -1.217 3.037 6.766 1 96.31 119 CYS A O 1
ATOM 903 N N . PHE A 1 120 ? -0.021 4.219 8.227 1 97.62 120 PHE A N 1
ATOM 904 C CA . PHE A 1 120 ? 1.182 3.434 7.977 1 97.62 120 PHE A CA 1
ATOM 905 C C . PHE A 1 120 ? 0.967 1.976 8.367 1 97.62 120 PHE A C 1
ATOM 907 O O . PHE A 1 120 ? 1.358 1.067 7.629 1 97.62 120 PHE A O 1
ATOM 914 N N . ASP A 1 121 ? 0.374 1.737 9.492 1 97.62 121 ASP A N 1
ATOM 915 C CA . ASP A 1 121 ? 0.126 0.366 9.922 1 97.62 121 ASP A CA 1
ATOM 916 C C . ASP A 1 121 ? -0.89 -0.322 9.016 1 97.62 121 ASP A C 1
ATOM 918 O O . ASP A 1 121 ? -0.733 -1.497 8.672 1 97.62 121 ASP A O 1
ATOM 922 N N . TYR A 1 122 ? -1.946 0.371 8.664 1 97.56 122 TYR A N 1
ATOM 923 C CA . TYR A 1 122 ? -2.979 -0.196 7.801 1 97.56 122 TYR A CA 1
ATOM 924 C C . TYR A 1 122 ? -2.408 -0.566 6.438 1 97.56 122 TYR A C 1
ATOM 926 O O . TYR A 1 122 ? -2.652 -1.664 5.93 1 97.56 122 TYR A O 1
ATOM 934 N N . LEU A 1 123 ? -1.6 0.339 5.844 1 98.75 123 LEU A N 1
ATOM 935 C CA . LEU A 1 123 ? -0.976 0.079 4.551 1 98.75 123 LEU A CA 1
ATOM 936 C C . LEU A 1 123 ? 0.012 -1.079 4.648 1 98.75 123 LEU A C 1
ATOM 938 O O . LEU A 1 123 ? 0.095 -1.906 3.738 1 98.75 123 LEU A O 1
ATOM 942 N N . ARG A 1 124 ? 0.798 -1.112 5.738 1 98.81 124 ARG A N 1
ATOM 943 C CA . ARG A 1 124 ? 1.709 -2.232 5.949 1 98.81 124 ARG A CA 1
ATOM 944 C C . ARG A 1 124 ? 0.966 -3.562 5.883 1 98.81 124 ARG A C 1
ATOM 946 O O . ARG A 1 124 ? 1.369 -4.469 5.148 1 98.81 124 ARG A O 1
ATOM 953 N N . GLN A 1 125 ? -0.115 -3.664 6.602 1 98.62 125 GLN A N 1
ATOM 954 C CA . GLN A 1 125 ? -0.886 -4.902 6.633 1 98.62 125 GLN A CA 1
ATOM 955 C C . GLN A 1 125 ? -1.54 -5.18 5.281 1 98.62 125 GLN A C 1
ATOM 957 O O . GLN A 1 125 ? -1.639 -6.332 4.859 1 98.62 125 GLN A O 1
ATOM 962 N N . SER A 1 126 ? -1.972 -4.109 4.59 1 98.62 126 SER A N 1
ATOM 963 C CA . SER A 1 126 ? -2.555 -4.277 3.264 1 98.62 126 SER A CA 1
ATOM 964 C C . SER A 1 126 ? -1.544 -4.867 2.287 1 98.62 126 SER A C 1
ATOM 966 O O . SER A 1 126 ? -1.878 -5.758 1.503 1 98.62 126 SER A O 1
ATOM 968 N N . LEU A 1 127 ? -0.306 -4.375 2.338 1 98.62 127 LEU A N 1
ATOM 969 C CA . LEU A 1 127 ? 0.734 -4.836 1.423 1 98.62 127 LEU A CA 1
ATOM 970 C C . LEU A 1 127 ? 1.165 -6.258 1.761 1 98.62 127 LEU A C 1
ATOM 972 O O . LEU A 1 127 ? 1.423 -7.062 0.862 1 98.62 127 LEU A O 1
ATOM 976 N N . LEU A 1 128 ? 1.235 -6.57 3.062 1 98.25 128 LEU A N 1
ATOM 977 C CA . LEU A 1 128 ? 1.496 -7.945 3.48 1 98.25 128 LEU A CA 1
ATOM 978 C C . LEU A 1 128 ? 0.4 -8.883 2.982 1 98.25 128 LEU A C 1
ATOM 980 O O . LEU A 1 128 ? 0.688 -9.977 2.498 1 98.25 128 LEU A O 1
ATOM 984 N N . CYS A 1 129 ? -0.814 -8.438 3.111 1 97.5 129 CYS A N 1
ATOM 985 C CA . CYS A 1 129 ? -1.974 -9.219 2.695 1 97.5 129 CYS A CA 1
ATOM 986 C C . CYS A 1 129 ? -1.949 -9.469 1.192 1 97.5 129 CYS A C 1
ATOM 988 O O . CYS A 1 129 ? -2.25 -10.578 0.739 1 97.5 129 CYS A O 1
ATOM 990 N N . ALA A 1 130 ? -1.651 -8.453 0.374 1 96.5 130 ALA A N 1
ATOM 991 C CA . ALA A 1 130 ? -1.592 -8.586 -1.079 1 96.5 130 ALA A CA 1
ATOM 992 C C . ALA A 1 130 ? -0.52 -9.594 -1.491 1 96.5 130 ALA A C 1
ATOM 994 O O . ALA A 1 130 ? -0.752 -10.438 -2.363 1 96.5 130 ALA A O 1
ATOM 995 N N . GLY A 1 131 ? 0.677 -9.484 -0.864 1 96.31 131 GLY A N 1
ATOM 996 C CA . GLY A 1 131 ? 1.755 -10.43 -1.105 1 96.31 131 GLY A CA 1
ATOM 997 C C . GLY A 1 131 ? 2.09 -10.594 -2.576 1 96.31 131 GLY A C 1
ATOM 998 O O . GLY A 1 131 ? 2.172 -11.711 -3.08 1 96.31 131 GLY A O 1
ATOM 999 N N . ASP A 1 132 ? 2.326 -9.477 -3.295 1 96.12 132 ASP A N 1
ATOM 1000 C CA . ASP A 1 132 ? 2.582 -9.492 -4.734 1 96.12 132 ASP A CA 1
ATOM 1001 C C . ASP A 1 132 ? 3.91 -10.18 -5.047 1 96.12 132 ASP A C 1
ATOM 1003 O O . ASP A 1 132 ? 4.973 -9.68 -4.672 1 96.12 132 ASP A O 1
ATOM 1007 N N . MET A 1 133 ? 3.887 -11.211 -5.852 1 94.31 133 MET A N 1
ATOM 1008 C CA . MET A 1 133 ? 5.059 -12.062 -6.062 1 94.31 133 MET A CA 1
ATOM 1009 C C . MET A 1 133 ? 5.73 -11.742 -7.395 1 94.31 133 MET A C 1
ATOM 1011 O O . MET A 1 133 ? 6.613 -12.477 -7.84 1 94.31 133 MET A O 1
ATOM 1015 N N . ALA A 1 134 ? 5.246 -10.727 -8.078 1 94.88 134 ALA A N 1
ATOM 1016 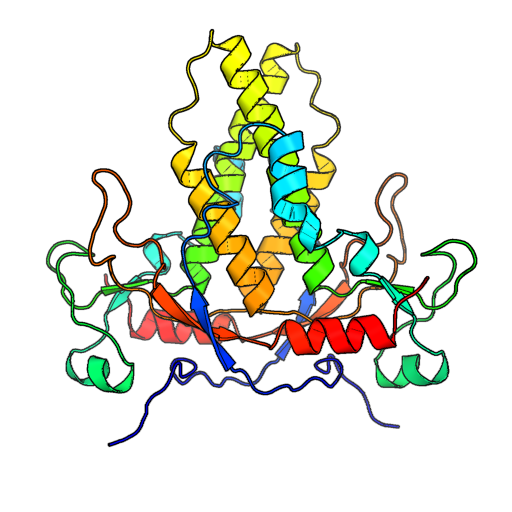C CA . ALA A 1 134 ? 5.945 -10.344 -9.305 1 94.88 134 ALA A CA 1
ATOM 1017 C C . ALA A 1 134 ? 7.438 -10.141 -9.047 1 94.88 134 ALA A C 1
ATOM 1019 O O . ALA A 1 134 ? 7.824 -9.57 -8.023 1 94.88 134 ALA A O 1
ATOM 1020 N N . LEU A 1 135 ? 8.258 -10.625 -9.984 1 95.25 135 LEU A N 1
ATOM 1021 C CA . LEU A 1 135 ? 9.711 -10.477 -9.883 1 95.25 135 LEU A CA 1
ATOM 1022 C C . LEU A 1 135 ? 10.195 -9.312 -10.742 1 95.25 135 LEU A C 1
ATOM 1024 O O . LEU A 1 135 ? 9.891 -9.25 -11.938 1 95.25 135 LEU A O 1
ATOM 1028 N N . GLU A 1 136 ? 10.93 -8.477 -10.102 1 94.94 136 GLU A N 1
ATOM 1029 C CA . GLU A 1 136 ? 11.359 -7.25 -10.766 1 94.94 136 GLU A CA 1
ATOM 1030 C C . GLU A 1 136 ? 12.859 -7.27 -11.047 1 94.94 136 GLU A C 1
ATOM 1032 O O . GLU A 1 136 ? 13.664 -7.383 -10.117 1 94.94 136 GLU A O 1
ATOM 1037 N N . GLY A 1 137 ? 13.227 -7.16 -12.297 1 93.25 137 GLY A N 1
ATOM 1038 C CA . GLY A 1 137 ? 14.609 -7.008 -12.711 1 93.25 137 GLY A CA 1
ATOM 1039 C C . GLY A 1 137 ? 15.023 -5.555 -12.875 1 93.25 137 GLY A C 1
ATOM 1040 O O . GLY A 1 137 ? 14.219 -4.648 -12.656 1 93.25 137 GLY A O 1
ATOM 1041 N N . PRO A 1 138 ? 16.312 -5.391 -13.164 1 91.31 138 PRO A N 1
ATOM 1042 C CA . PRO A 1 138 ? 16.797 -4.023 -13.344 1 91.31 138 PRO A CA 1
ATOM 1043 C C . PRO A 1 138 ? 16.203 -3.336 -14.562 1 91.31 138 PRO A C 1
ATOM 1045 O O . PRO A 1 138 ? 15.891 -3.996 -15.555 1 91.31 138 PRO A O 1
ATOM 1048 N N . ASP A 1 139 ? 16.016 -1.971 -14.375 1 85.88 139 ASP A N 1
ATOM 1049 C CA . ASP A 1 139 ? 15.562 -1.169 -15.508 1 85.88 139 ASP A CA 1
ATOM 1050 C C . ASP A 1 139 ? 16.547 -1.247 -16.672 1 85.88 139 ASP A C 1
ATOM 1052 O O . ASP A 1 139 ? 17.766 -1.307 -16.453 1 85.88 139 ASP A O 1
ATOM 1056 N N . SER A 1 140 ? 15.984 -1.293 -17.781 1 74 140 SER A N 1
ATOM 1057 C CA . SER A 1 140 ? 16.828 -1.361 -18.969 1 74 140 SER A CA 1
ATOM 1058 C C . SER A 1 140 ? 17.594 -0.06 -19.188 1 74 140 SER A C 1
ATOM 1060 O O . SER A 1 140 ? 18.672 -0.059 -19.766 1 74 140 SER A O 1
ATOM 1062 N N . ASN A 1 141 ? 17 1.018 -18.75 1 69.06 141 ASN A N 1
ATOM 1063 C CA . ASN A 1 141 ? 17.641 2.326 -18.891 1 69.06 141 ASN A CA 1
ATOM 1064 C C . ASN A 1 141 ? 17.672 3.08 -17.562 1 69.06 141 ASN A C 1
ATOM 1066 O O . ASN A 1 141 ? 16.906 4.02 -17.359 1 69.06 141 ASN A O 1
ATOM 1070 N N . PRO A 1 142 ? 18.672 2.621 -16.781 1 65.5 142 PRO A N 1
ATOM 1071 C CA . PRO A 1 142 ? 18.688 3.279 -15.477 1 65.5 142 PRO A CA 1
ATOM 1072 C C . PRO A 1 142 ? 19.172 4.727 -15.555 1 65.5 142 PRO A C 1
ATOM 1074 O O . PRO A 1 142 ? 20.031 5.051 -16.375 1 65.5 142 PRO A O 1
ATOM 1077 N N . GLU A 1 143 ? 18.391 5.594 -14.984 1 61.62 143 GLU A N 1
ATOM 1078 C CA . GLU A 1 143 ? 18.875 6.961 -14.844 1 61.62 143 GLU A CA 1
ATOM 1079 C C . GLU A 1 143 ? 20 7.043 -13.797 1 61.62 143 GLU A C 1
ATOM 1081 O O . GLU A 1 143 ? 19.984 6.293 -12.82 1 61.62 143 GLU A O 1
ATOM 1086 N N . ALA A 1 144 ? 20.875 7.805 -14.172 1 58.25 144 ALA A N 1
ATOM 1087 C CA . ALA A 1 144 ? 22.016 7.953 -13.266 1 58.25 144 ALA A CA 1
ATOM 1088 C C . ALA A 1 144 ? 21.562 8.375 -11.875 1 58.25 144 ALA A C 1
ATOM 1090 O O . ALA A 1 144 ? 20.719 9.266 -11.734 1 58.25 144 ALA A O 1
ATOM 1091 N N . GLY A 1 145 ? 22.031 7.609 -10.836 1 59.22 145 GLY A N 1
ATOM 1092 C CA . GLY A 1 145 ? 21.766 7.977 -9.453 1 59.22 145 GLY A CA 1
ATOM 1093 C C . GLY A 1 145 ? 20.484 7.375 -8.914 1 59.22 145 GLY A C 1
ATOM 1094 O O . GLY A 1 145 ? 20.172 7.52 -7.727 1 59.22 145 GLY A O 1
ATOM 1095 N N . GLU A 1 146 ? 19.812 6.766 -9.852 1 65.88 146 GLU A N 1
ATOM 1096 C CA . GLU A 1 146 ? 18.562 6.152 -9.391 1 65.88 146 GLU A CA 1
ATOM 1097 C C . GLU A 1 146 ? 18.688 4.637 -9.312 1 65.88 146 GLU A C 1
ATOM 1099 O O . GLU A 1 146 ? 19.578 4.047 -9.938 1 65.88 146 GLU A O 1
ATOM 1104 N N . SER A 1 147 ? 17.891 4.156 -8.438 1 73.31 147 SER A N 1
ATOM 1105 C CA . SER A 1 147 ? 17.875 2.701 -8.336 1 73.31 147 SER A CA 1
ATOM 1106 C C . SER A 1 147 ? 17.578 2.059 -9.688 1 73.31 147 SER A C 1
ATOM 1108 O O . SER A 1 147 ? 16.734 2.557 -10.438 1 73.31 147 SER A O 1
ATOM 1110 N N . ARG A 1 148 ? 18.312 0.99 -9.945 1 79 148 ARG A N 1
ATOM 1111 C CA . ARG A 1 148 ? 18.047 0.205 -11.148 1 79 148 ARG A CA 1
ATOM 1112 C C . ARG A 1 148 ? 16.797 -0.637 -10.992 1 79 148 ARG A C 1
ATOM 1114 O O . ARG A 1 148 ? 16.266 -1.164 -11.977 1 79 148 ARG A O 1
ATOM 1121 N N . LEU A 1 149 ? 16.406 -0.815 -9.859 1 86.44 149 LEU A N 1
ATOM 1122 C CA . LEU A 1 149 ? 15.219 -1.624 -9.609 1 86.44 149 LEU A CA 1
ATOM 1123 C C . LEU A 1 149 ? 14.039 -0.747 -9.203 1 86.44 149 LEU A C 1
ATOM 1125 O O . LEU A 1 149 ? 13.82 -0.509 -8.008 1 86.44 149 LEU A O 1
ATOM 1129 N N . ARG A 1 150 ? 13.328 -0.268 -10.234 1 88.81 150 ARG A N 1
ATOM 1130 C CA . ARG A 1 150 ? 12.219 0.634 -9.961 1 88.81 150 ARG A CA 1
ATOM 1131 C C . ARG A 1 150 ? 10.883 -0.087 -10.109 1 88.81 150 ARG A C 1
ATOM 1133 O O . ARG A 1 150 ? 9.844 0.417 -9.664 1 88.81 150 ARG A O 1
ATOM 1140 N N . GLY A 1 151 ? 10.945 -1.233 -10.727 1 93.5 151 GLY A N 1
ATOM 1141 C CA . GLY A 1 151 ? 9.742 -2.045 -10.828 1 93.5 151 GLY A CA 1
ATOM 1142 C C . GLY A 1 151 ? 8.852 -1.65 -11.984 1 93.5 151 GLY A C 1
ATOM 1143 O O . GLY A 1 151 ? 7.816 -2.279 -12.227 1 93.5 151 GLY A O 1
ATOM 1144 N N . TRP A 1 152 ? 9.258 -0.581 -12.742 1 94.06 152 TRP A N 1
ATOM 1145 C CA . TRP A 1 152 ? 8.469 -0.191 -13.906 1 94.06 152 TRP A CA 1
ATOM 1146 C C . TRP A 1 152 ? 8.648 -1.186 -15.047 1 94.06 152 TRP A C 1
ATOM 1148 O O . TRP A 1 152 ? 9.719 -1.77 -15.203 1 94.06 152 TRP A O 1
ATOM 1158 N N . GLY A 1 153 ? 7.555 -1.379 -15.82 1 92.38 153 GLY A N 1
ATOM 1159 C CA . GLY A 1 153 ? 7.59 -2.287 -16.953 1 92.38 153 GLY A CA 1
ATOM 1160 C C . GLY A 1 153 ? 7.391 -3.738 -16.562 1 92.38 153 GLY A C 1
ATOM 1161 O O . GLY A 1 153 ? 7.508 -4.633 -17.406 1 92.38 153 GLY A O 1
ATOM 1162 N N . VAL A 1 154 ? 7.07 -3.951 -15.336 1 93.69 154 VAL A N 1
ATOM 1163 C CA . VAL A 1 154 ? 6.883 -5.312 -14.836 1 93.69 154 VAL A CA 1
ATOM 1164 C C . VAL A 1 154 ? 5.398 -5.656 -14.82 1 93.69 154 VAL A C 1
ATOM 1166 O O . VAL A 1 154 ? 4.566 -4.844 -14.406 1 93.69 154 VAL A O 1
ATOM 1169 N N . GLU A 1 155 ? 5.102 -6.844 -15.297 1 93.81 155 GLU A N 1
ATOM 1170 C CA . GLU A 1 155 ? 3.721 -7.32 -15.297 1 93.81 155 GLU A CA 1
ATOM 1171 C C . GLU A 1 155 ? 3.352 -7.926 -13.938 1 93.81 155 GLU A C 1
ATOM 1173 O O . GLU A 1 155 ? 4.137 -8.68 -13.359 1 93.81 155 GLU A O 1
ATOM 1178 N N . HIS A 1 156 ? 2.209 -7.582 -13.461 1 95.38 156 HIS A N 1
ATOM 1179 C CA . HIS A 1 156 ? 1.624 -8.094 -12.227 1 95.38 156 HIS A CA 1
ATOM 1180 C C . HIS A 1 156 ? 0.287 -8.773 -12.484 1 95.38 156 HIS A C 1
ATOM 1182 O O . HIS A 1 156 ? -0.375 -8.492 -13.484 1 95.38 156 HIS A O 1
ATOM 1188 N N . GLN A 1 157 ? -0.051 -9.734 -11.633 1 93.12 157 GLN A N 1
ATOM 1189 C CA . GLN A 1 157 ? -1.386 -10.328 -11.656 1 93.12 157 GLN A CA 1
ATOM 1190 C C . GLN A 1 157 ? -2.32 -9.609 -10.688 1 93.12 157 GLN A C 1
ATOM 1192 O O . GLN A 1 157 ? -2.168 -9.727 -9.469 1 93.12 157 GLN A O 1
ATOM 1197 N N . CYS A 1 158 ? -3.252 -8.898 -11.297 1 95.31 158 CYS A N 1
ATOM 1198 C CA . CYS A 1 158 ? -4.035 -7.957 -10.508 1 95.31 158 CYS A CA 1
ATOM 1199 C C . CYS A 1 158 ? -5.516 -8.32 -10.531 1 95.31 158 CYS A C 1
ATOM 1201 O O . CYS A 1 158 ? -6.004 -8.883 -11.516 1 95.31 158 CYS A O 1
ATOM 1203 N N . ARG A 1 159 ? -6.188 -7.969 -9.414 1 93 159 ARG A N 1
ATOM 1204 C CA . ARG A 1 159 ? -7.645 -7.898 -9.477 1 93 159 ARG A CA 1
ATOM 1205 C C . ARG A 1 159 ? -8.102 -6.773 -10.398 1 93 159 ARG A C 1
ATOM 1207 O O . ARG A 1 159 ? -7.414 -5.758 -10.539 1 93 159 ARG A O 1
ATOM 1214 N N . SER A 1 160 ? -9.227 -7.016 -11.039 1 93 160 SER A N 1
ATOM 1215 C CA . SER A 1 160 ? -9.742 -5.992 -11.945 1 93 160 SER A CA 1
ATOM 1216 C C . SER A 1 160 ? -10.297 -4.801 -11.172 1 93 160 SER A C 1
ATOM 1218 O O . SER A 1 160 ? -11.375 -4.891 -10.578 1 93 160 SER A O 1
ATOM 1220 N N . TRP A 1 161 ? -9.648 -3.73 -11.242 1 94.5 161 TRP A N 1
ATOM 1221 C CA . TRP A 1 161 ? -10.133 -2.506 -10.609 1 94.5 161 TRP A CA 1
ATOM 1222 C C . TRP A 1 161 ? -11.445 -2.057 -11.242 1 94.5 161 TRP A C 1
ATOM 1224 O O . TRP A 1 161 ? -12.344 -1.586 -10.539 1 94.5 161 TRP A O 1
ATOM 1234 N N . ASP A 1 162 ? -11.539 -2.203 -12.539 1 92.81 162 ASP A N 1
ATOM 1235 C CA . ASP A 1 162 ? -12.781 -1.855 -13.219 1 92.81 162 ASP A CA 1
ATOM 1236 C C . ASP A 1 162 ? -13.953 -2.66 -12.672 1 92.81 162 ASP A C 1
ATOM 1238 O O . ASP A 1 162 ? -15.039 -2.115 -12.453 1 92.81 162 ASP A O 1
ATOM 1242 N N . SER A 1 163 ? -13.719 -3.945 -12.508 1 91.94 163 SER A N 1
ATOM 1243 C CA . SER A 1 163 ? -14.781 -4.777 -11.945 1 91.94 163 SER A CA 1
ATOM 1244 C C . SER A 1 163 ? -15.125 -4.348 -10.523 1 91.94 163 SER A C 1
ATOM 1246 O O . SER A 1 163 ? -16.297 -4.367 -10.133 1 91.94 163 SER A O 1
ATOM 1248 N N . LEU A 1 164 ? -14.133 -4.039 -9.766 1 93.38 164 LEU A N 1
ATOM 1249 C CA . LEU A 1 164 ? -14.352 -3.551 -8.406 1 93.38 164 LEU A CA 1
ATOM 1250 C C . LEU A 1 164 ? -15.195 -2.283 -8.414 1 93.38 164 LEU A C 1
ATOM 1252 O O . LEU A 1 164 ? -16.156 -2.174 -7.66 1 93.38 164 LEU A O 1
ATOM 1256 N N . VAL A 1 165 ? -14.867 -1.341 -9.25 1 94.44 165 VAL A N 1
ATOM 1257 C CA . VAL A 1 165 ? -15.594 -0.076 -9.336 1 94.44 165 VAL A CA 1
ATOM 1258 C C . VAL A 1 165 ? -17.016 -0.328 -9.805 1 94.44 165 VAL A C 1
ATOM 1260 O O . VAL A 1 165 ? -17.969 0.3 -9.32 1 94.44 165 VAL A O 1
ATOM 1263 N N . GLU A 1 166 ? -17.188 -1.233 -10.711 1 92 166 GLU A N 1
ATOM 1264 C CA . GLU A 1 166 ? -18.531 -1.592 -11.164 1 92 166 GLU A CA 1
ATOM 1265 C C . GLU A 1 166 ? -19.375 -2.145 -10.016 1 92 166 GLU A C 1
ATOM 1267 O O . GLU A 1 166 ? -20.531 -1.765 -9.852 1 92 166 GLU A O 1
ATOM 1272 N N . TRP A 1 167 ? -18.844 -3.072 -9.273 1 91.19 167 TRP A N 1
ATOM 1273 C CA . TRP A 1 167 ? -19.547 -3.615 -8.117 1 91.19 167 TRP A CA 1
ATOM 1274 C C . TRP A 1 167 ? -19.891 -2.512 -7.125 1 91.19 167 TRP A C 1
ATOM 1276 O O . TRP A 1 167 ? -21.016 -2.443 -6.633 1 91.19 167 TRP A O 1
ATOM 1286 N N . ARG A 1 168 ? -18.906 -1.697 -6.785 1 92.69 168 ARG A N 1
ATOM 1287 C CA . ARG A 1 168 ? -19.094 -0.57 -5.879 1 92.69 168 ARG A CA 1
ATOM 1288 C C . ARG A 1 168 ? -20.25 0.313 -6.355 1 92.69 168 ARG A C 1
ATOM 1290 O O . ARG A 1 168 ? -21.125 0.685 -5.566 1 92.69 168 ARG A O 1
ATOM 1297 N N . ASP A 1 169 ? -20.25 0.679 -7.637 1 92.69 169 ASP A N 1
ATOM 1298 C CA . ASP A 1 169 ? -21.266 1.557 -8.195 1 92.69 169 ASP A CA 1
ATOM 1299 C C . ASP A 1 169 ? -22.656 0.942 -8.062 1 92.69 169 ASP A C 1
ATOM 1301 O O . ASP A 1 169 ? -23.641 1.659 -7.879 1 92.69 169 ASP A O 1
ATOM 1305 N N . SER A 1 170 ? -22.766 -0.343 -8.117 1 89.19 170 SER A N 1
ATOM 1306 C CA . SER A 1 170 ? -24.047 -1.021 -7.988 1 89.19 170 SER A CA 1
ATOM 1307 C C . SER A 1 170 ? -24.5 -1.05 -6.535 1 89.19 170 SER A C 1
ATOM 1309 O O . SER A 1 170 ? -25.656 -1.377 -6.25 1 89.19 170 SER A O 1
ATOM 1311 N N . HIS A 1 171 ? -23.625 -0.62 -5.574 1 88.38 171 HIS A N 1
ATOM 1312 C CA . HIS A 1 171 ? -23.953 -0.602 -4.152 1 88.38 171 HIS A CA 1
ATOM 1313 C C . HIS A 1 171 ? -23.75 0.788 -3.557 1 88.38 171 HIS A C 1
ATOM 1315 O O . HIS A 1 171 ? -23.734 0.947 -2.334 1 88.38 171 HIS A O 1
ATOM 1321 N N . SER A 1 172 ? -23.562 1.765 -4.379 1 83.69 172 SER A N 1
ATOM 1322 C CA . SER A 1 172 ? -23.156 3.1 -3.955 1 83.69 172 SER A CA 1
ATOM 1323 C C . SER A 1 172 ? -24.234 3.771 -3.119 1 83.69 172 SER A C 1
ATOM 1325 O O . SER A 1 172 ? -25.422 3.457 -3.26 1 83.69 172 SER A O 1
ATOM 1327 N N . VAL A 1 173 ? -23.75 4.535 -2.121 1 74 173 VAL A N 1
ATOM 1328 C CA . VAL A 1 173 ? -24.656 5.328 -1.291 1 74 173 VAL A CA 1
ATOM 1329 C C . VAL A 1 173 ? -24.641 6.781 -1.762 1 74 173 VAL A C 1
ATOM 1331 O O . VAL A 1 173 ? -23.625 7.277 -2.25 1 74 173 VAL A O 1
ATOM 1334 N N . SER A 1 174 ? -25.594 7.352 -2.467 1 64.12 174 SER A N 1
ATOM 1335 C CA . SER A 1 174 ? -25.75 8.734 -2.924 1 64.12 174 SER A CA 1
ATOM 1336 C C . SER A 1 174 ? -25.766 9.703 -1.748 1 64.12 174 SER A C 1
ATOM 1338 O O . SER A 1 174 ? -26.188 9.344 -0.646 1 64.12 174 SER A O 1
ATOM 1340 N N . MET B 1 1 ? -26.734 -23.375 5.168 1 18.34 1 MET B N 1
ATOM 1341 C CA . MET B 1 1 ? -26.203 -22.422 6.137 1 18.34 1 MET B CA 1
ATOM 1342 C C . MET B 1 1 ? -24.781 -22.016 5.801 1 18.34 1 MET B C 1
ATOM 1344 O O . MET B 1 1 ? -23.844 -22.766 6.078 1 18.34 1 MET B O 1
ATOM 1348 N N . GLY B 1 2 ? -24.594 -21.391 4.629 1 20.52 2 GLY B N 1
ATOM 1349 C CA . GLY B 1 2 ? -23.469 -21.312 3.699 1 20.52 2 GLY B CA 1
ATOM 1350 C C . GLY B 1 2 ? -22.344 -20.422 4.184 1 20.52 2 GLY B C 1
ATOM 1351 O O . GLY B 1 2 ? -22.578 -19.266 4.539 1 20.52 2 GLY B O 1
ATOM 1352 N N . VAL B 1 3 ? -21.422 -20.938 5.066 1 23.92 3 VAL B N 1
ATOM 1353 C CA . VAL B 1 3 ? -20.203 -20.375 5.641 1 23.92 3 VAL B CA 1
ATOM 1354 C C . VAL B 1 3 ? -19.547 -19.438 4.641 1 23.92 3 VAL B C 1
ATOM 1356 O O . VAL B 1 3 ? -19.031 -19.875 3.604 1 23.92 3 VAL B O 1
ATOM 1359 N N . PHE B 1 4 ? -20.266 -18.266 4.473 1 28.66 4 PHE B N 1
ATOM 1360 C CA . PHE B 1 4 ? -19.719 -17.188 3.648 1 28.66 4 PHE B CA 1
ATOM 1361 C C . PHE B 1 4 ? -18.391 -16.688 4.211 1 28.66 4 PHE B C 1
ATOM 1363 O O . PHE B 1 4 ? -18.375 -15.867 5.137 1 28.66 4 P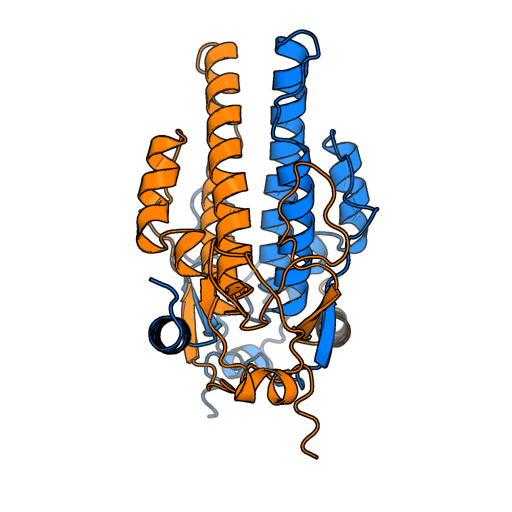HE B O 1
ATOM 1370 N N . GLY B 1 5 ? -17.422 -17.391 4.707 1 26.8 5 GLY B N 1
ATOM 1371 C CA . GLY B 1 5 ? -16.141 -17.062 5.312 1 26.8 5 GLY B CA 1
ATOM 1372 C C . GLY B 1 5 ? -15.469 -15.867 4.66 1 26.8 5 GLY B C 1
ATOM 1373 O O . GLY B 1 5 ? -15.93 -15.367 3.635 1 26.8 5 GLY B O 1
ATOM 1374 N N . ALA B 1 6 ? -14.445 -15.195 5.223 1 36.59 6 ALA B N 1
ATOM 1375 C CA . ALA B 1 6 ? -13.727 -14.023 4.727 1 36.59 6 ALA B CA 1
ATOM 1376 C C . ALA B 1 6 ? -13.648 -14.031 3.201 1 36.59 6 ALA B C 1
ATOM 1378 O O . ALA B 1 6 ? -12.703 -14.578 2.625 1 36.59 6 ALA B O 1
ATOM 1379 N N . ARG B 1 7 ? -14.797 -14.32 2.564 1 34.12 7 ARG B N 1
ATOM 1380 C CA . ARG B 1 7 ? -15.086 -14.594 1.16 1 34.12 7 ARG B CA 1
ATOM 1381 C C . ARG B 1 7 ? -14.844 -13.352 0.305 1 34.12 7 ARG B C 1
ATOM 1383 O O . ARG B 1 7 ? -15.039 -12.227 0.767 1 34.12 7 ARG B O 1
ATOM 1390 N N . ASP B 1 8 ? -13.734 -13.352 -0.434 1 41.88 8 ASP B N 1
ATOM 1391 C CA . ASP B 1 8 ? -13.773 -12.406 -1.546 1 41.88 8 ASP B CA 1
ATOM 1392 C C . ASP B 1 8 ? -15.211 -12.062 -1.927 1 41.88 8 ASP B C 1
ATOM 1394 O O . ASP B 1 8 ? -16.078 -12.938 -1.935 1 41.88 8 ASP B O 1
ATOM 1398 N N . CYS B 1 9 ? -15.766 -10.984 -1.247 1 41.31 9 CYS B N 1
ATOM 1399 C CA . CYS B 1 9 ? -17.109 -10.547 -1.599 1 41.31 9 CYS B CA 1
ATOM 1400 C C . CYS B 1 9 ? -17.531 -11.125 -2.947 1 41.31 9 CYS B C 1
ATOM 1402 O O . CYS B 1 9 ? -18.344 -10.516 -3.658 1 41.31 9 CYS B O 1
ATOM 1404 N N . GLY B 1 10 ? -17.141 -12.398 -3.123 1 39.59 10 GLY B N 1
ATOM 1405 C CA . GLY B 1 10 ? -17.641 -13.016 -4.344 1 39.59 10 GLY B CA 1
ATOM 1406 C C . GLY B 1 10 ? -16.812 -12.664 -5.566 1 39.59 10 GLY B C 1
ATOM 1407 O O . GLY B 1 10 ? -17.109 -13.117 -6.676 1 39.59 10 GLY B O 1
ATOM 1408 N N . MET B 1 11 ? -16.219 -11.5 -5.527 1 42.59 11 MET B N 1
ATOM 1409 C CA . MET B 1 11 ? -15.547 -11.258 -6.805 1 42.59 11 MET B CA 1
ATOM 1410 C C . MET B 1 11 ? -14.344 -12.18 -6.969 1 42.59 11 MET B C 1
ATOM 1412 O O . MET B 1 11 ? -13.242 -11.852 -6.516 1 42.59 11 MET B O 1
ATOM 1416 N N . PRO B 1 12 ? -14.578 -13.422 -6.684 1 49.03 12 PRO B N 1
ATOM 1417 C CA . PRO B 1 12 ? -13.398 -14.211 -7.043 1 49.03 12 PRO B CA 1
ATOM 1418 C C . PRO B 1 12 ? -12.781 -13.773 -8.367 1 49.03 12 PRO B C 1
ATOM 1420 O O . PRO B 1 12 ? -13.039 -14.391 -9.406 1 49.03 12 PRO B O 1
ATOM 1423 N N . GLY B 1 13 ? -12.883 -12.555 -8.734 1 55.34 13 GLY B N 1
ATOM 1424 C CA . GLY B 1 13 ? -12.57 -12.352 -10.141 1 55.34 13 GLY B CA 1
ATOM 1425 C C . GLY B 1 13 ? -11.172 -12.812 -10.516 1 55.34 13 GLY B C 1
ATOM 1426 O O . GLY B 1 13 ? -10.344 -13.062 -9.641 1 55.34 13 GLY B O 1
ATOM 1427 N N . LYS B 1 14 ? -11.086 -13.32 -11.625 1 74.94 14 LYS B N 1
ATOM 1428 C CA . LYS B 1 14 ? -9.883 -13.734 -12.336 1 74.94 14 LYS B CA 1
ATOM 1429 C C . LYS B 1 14 ? -8.812 -12.648 -12.297 1 74.94 14 LYS B C 1
ATOM 1431 O O . LYS B 1 14 ? -9.133 -11.461 -12.391 1 74.94 14 LYS B O 1
ATOM 1436 N N . LEU B 1 15 ? -7.727 -12.977 -11.781 1 88.06 15 LEU B N 1
ATOM 1437 C CA . LEU B 1 15 ? -6.582 -12.078 -11.883 1 88.06 15 LEU B CA 1
ATOM 1438 C C . LEU B 1 15 ? -6.246 -11.781 -13.344 1 88.06 15 LEU B C 1
ATOM 1440 O O . LEU B 1 15 ? -6.504 -12.609 -14.219 1 88.06 15 LEU B O 1
ATOM 1444 N N . GLN B 1 16 ? -5.859 -10.578 -13.648 1 92.88 16 GLN B N 1
ATOM 1445 C CA . GLN B 1 16 ? -5.43 -10.18 -14.984 1 92.88 16 GLN B CA 1
ATOM 1446 C C . GLN B 1 16 ? -4.043 -9.539 -14.945 1 92.88 16 GLN B C 1
ATOM 1448 O O . GLN B 1 16 ? -3.662 -8.93 -13.945 1 92.88 16 GLN B O 1
ATOM 1453 N N . PRO B 1 17 ? -3.346 -9.719 -16.031 1 93.75 17 PRO B N 1
ATOM 1454 C CA . PRO B 1 17 ? -2.021 -9.094 -16.078 1 93.75 17 PRO B CA 1
ATOM 1455 C C . PRO B 1 17 ? -2.088 -7.578 -16.25 1 93.75 17 PRO B C 1
ATOM 1457 O O . PRO B 1 17 ? -2.854 -7.078 -17.078 1 93.75 17 PRO B O 1
ATOM 1460 N N . VAL B 1 18 ? -1.412 -6.859 -15.445 1 96.38 18 VAL B N 1
ATOM 1461 C CA . VAL B 1 18 ? -1.265 -5.41 -15.539 1 96.38 18 VAL B CA 1
ATOM 1462 C C . VAL B 1 18 ? 0.211 -5.035 -15.43 1 96.38 18 VAL B C 1
ATOM 1464 O O . VAL B 1 18 ? 0.903 -5.477 -14.508 1 96.38 18 VAL B O 1
ATOM 1467 N N . THR B 1 19 ? 0.713 -4.227 -16.391 1 96.44 19 THR B N 1
ATOM 1468 C CA . THR B 1 19 ? 2.088 -3.742 -16.312 1 96.44 19 THR B CA 1
ATOM 1469 C C . THR B 1 19 ? 2.156 -2.416 -15.57 1 96.44 19 THR B C 1
ATOM 1471 O O . THR B 1 19 ? 1.439 -1.469 -15.898 1 96.44 19 THR B O 1
ATOM 1474 N N . PHE B 1 20 ? 2.988 -2.436 -14.484 1 96.75 20 PHE B N 1
ATOM 1475 C CA . PHE B 1 20 ? 3.207 -1.17 -13.789 1 96.75 20 PHE B CA 1
ATOM 1476 C C . PHE B 1 20 ? 4.062 -0.235 -14.641 1 96.75 20 PHE B C 1
ATOM 1478 O O . PHE B 1 20 ? 5.109 -0.639 -15.156 1 96.75 20 PHE B O 1
ATOM 1485 N N . ARG B 1 21 ? 3.605 0.999 -14.789 1 95.69 21 ARG B N 1
ATOM 1486 C CA . ARG B 1 21 ? 4.336 2.016 -15.539 1 95.69 21 ARG B CA 1
ATOM 1487 C C . ARG B 1 21 ? 4.43 3.316 -14.75 1 95.69 21 ARG B C 1
ATOM 1489 O O . ARG B 1 21 ? 3.492 3.686 -14.039 1 95.69 21 ARG B O 1
ATOM 1496 N N . ASP B 1 22 ? 5.516 3.891 -14.961 1 93.38 22 ASP B N 1
ATOM 1497 C CA . ASP B 1 22 ? 5.707 5.211 -14.367 1 93.38 22 ASP B CA 1
ATOM 1498 C C . ASP B 1 22 ? 4.629 6.188 -14.836 1 93.38 22 ASP B C 1
ATOM 1500 O O . ASP B 1 22 ? 4.5 6.445 -16.031 1 93.38 22 ASP B O 1
ATOM 1504 N N . ASP B 1 23 ? 3.852 6.781 -13.914 1 95.81 23 ASP B N 1
ATOM 1505 C CA . ASP B 1 23 ? 2.729 7.664 -14.219 1 95.81 23 ASP B CA 1
ATOM 1506 C C . ASP B 1 23 ? 3.121 9.133 -14.039 1 95.81 23 ASP B C 1
ATOM 1508 O O . ASP B 1 23 ? 3.324 9.594 -12.914 1 95.81 23 ASP B O 1
ATOM 1512 N N . ALA B 1 24 ? 3.174 9.898 -15.078 1 94.75 24 ALA B N 1
ATOM 1513 C CA . ALA B 1 24 ? 3.637 11.281 -15.078 1 94.75 24 ALA B CA 1
ATOM 1514 C C . ALA B 1 24 ? 2.77 12.156 -14.18 1 94.75 24 ALA B C 1
ATOM 1516 O O . ALA B 1 24 ? 3.227 13.18 -13.672 1 94.75 24 ALA B O 1
ATOM 1517 N N . ARG B 1 25 ? 1.552 11.867 -13.945 1 95.25 25 ARG B N 1
ATOM 1518 C CA . ARG B 1 25 ? 0.65 12.617 -13.078 1 95.25 25 ARG B CA 1
ATOM 1519 C C . ARG B 1 25 ? 1.193 12.695 -11.656 1 95.25 25 ARG B C 1
ATOM 1521 O O . ARG B 1 25 ? 0.804 13.578 -10.883 1 95.25 25 ARG B O 1
ATOM 1528 N N . PHE B 1 26 ? 2.055 11.742 -11.281 1 96.12 26 PHE B N 1
ATOM 1529 C CA . PHE B 1 26 ? 2.508 11.664 -9.891 1 96.12 26 PHE B CA 1
ATOM 1530 C C . PHE B 1 26 ? 3.963 12.102 -9.773 1 96.12 26 PHE B C 1
ATOM 1532 O O . PHE B 1 26 ? 4.605 11.867 -8.75 1 96.12 26 PHE B O 1
ATOM 1539 N N . HIS B 1 27 ? 4.426 12.812 -10.859 1 90.69 27 HIS B N 1
ATOM 1540 C CA . HIS B 1 27 ? 5.777 13.367 -10.844 1 90.69 27 HIS B CA 1
ATOM 1541 C C . HIS B 1 27 ? 5.801 14.742 -10.188 1 90.69 27 HIS B C 1
ATOM 1543 O O . HIS B 1 27 ? 4.871 15.531 -10.359 1 90.69 27 HIS B O 1
ATOM 1549 N N . HIS B 1 28 ? 6.781 14.984 -9.391 1 87.62 28 HIS B N 1
ATOM 1550 C CA . HIS B 1 28 ? 7.168 16.312 -8.945 1 87.62 28 HIS B CA 1
ATOM 1551 C C . HIS B 1 28 ? 6.023 17.016 -8.219 1 87.62 28 HIS B C 1
ATOM 1553 O O . HIS B 1 28 ? 5.727 18.188 -8.492 1 87.62 28 HIS B O 1
ATOM 1559 N N . LEU B 1 29 ? 5.234 16.297 -7.453 1 93.94 29 LEU B N 1
ATOM 1560 C CA . LEU B 1 29 ? 4.191 16.906 -6.629 1 93.94 29 LEU B CA 1
ATOM 1561 C C . LEU B 1 29 ? 4.781 17.5 -5.355 1 93.94 29 LEU B C 1
ATOM 1563 O O . LEU B 1 29 ? 5.371 16.781 -4.543 1 93.94 29 LEU B O 1
ATOM 1567 N N . SER B 1 30 ? 4.559 18.844 -5.227 1 90.62 30 SER B N 1
ATOM 1568 C CA . SER B 1 30 ? 5.27 19.516 -4.141 1 90.62 30 SER B CA 1
ATOM 1569 C C . SER B 1 30 ? 4.297 20.188 -3.182 1 90.62 30 SER B C 1
ATOM 1571 O O . SER B 1 30 ? 4.688 20.609 -2.09 1 90.62 30 SER B O 1
ATOM 1573 N N . THR B 1 31 ? 3.039 20.312 -3.6 1 93.94 31 THR B N 1
ATOM 1574 C CA . THR B 1 31 ? 2.041 20.938 -2.74 1 93.94 31 THR B CA 1
ATOM 1575 C C . THR B 1 31 ? 0.861 20 -2.504 1 93.94 31 THR B C 1
ATOM 1577 O O . THR B 1 31 ? 0.628 19.078 -3.289 1 93.94 31 THR B O 1
ATOM 1580 N N . GLU B 1 32 ? 0.168 20.312 -1.428 1 95.62 32 GLU B N 1
ATOM 1581 C CA . GLU B 1 32 ? -1.039 19.547 -1.143 1 95.62 32 GLU B CA 1
ATOM 1582 C C . GLU B 1 32 ? -2.051 19.672 -2.277 1 95.62 32 GLU B C 1
ATOM 1584 O O . GLU B 1 32 ? -2.748 18.703 -2.6 1 95.62 32 GLU B O 1
ATOM 1589 N N . ALA B 1 33 ? -2.191 20.875 -2.869 1 96.56 33 ALA B N 1
ATOM 1590 C CA . ALA B 1 33 ? -3.123 21.109 -3.969 1 96.56 33 ALA B CA 1
ATOM 1591 C C . ALA B 1 33 ? -2.771 20.25 -5.176 1 96.56 33 ALA B C 1
ATOM 1593 O O . ALA B 1 33 ? -3.656 19.688 -5.82 1 96.56 33 ALA B O 1
ATOM 1594 N N . GLU B 1 34 ? -1.501 20.188 -5.477 1 97.25 34 GLU B N 1
ATOM 1595 C CA . GLU B 1 34 ? -1.048 19.344 -6.582 1 97.25 34 GLU B CA 1
ATOM 1596 C C . GLU B 1 34 ? -1.336 17.875 -6.312 1 97.25 34 GLU B C 1
ATOM 1598 O O . GLU B 1 34 ? -1.775 17.141 -7.207 1 97.25 34 GLU B O 1
ATOM 1603 N N . VAL B 1 35 ? -1.051 17.422 -5.102 1 97.81 35 VAL B N 1
ATOM 1604 C CA . VAL B 1 35 ? -1.341 16.047 -4.723 1 97.81 35 VAL B CA 1
ATOM 1605 C C . VAL B 1 35 ? -2.838 15.781 -4.852 1 97.81 35 VAL B C 1
ATOM 1607 O O . VAL B 1 35 ? -3.246 14.766 -5.418 1 97.81 35 VAL B O 1
ATOM 1610 N N . SER B 1 36 ? -3.664 16.703 -4.344 1 97.44 36 SER B N 1
ATOM 1611 C CA . SER B 1 36 ? -5.113 16.547 -4.445 1 97.44 36 SER B CA 1
ATOM 1612 C C . SER B 1 36 ? -5.551 16.375 -5.895 1 97.44 36 SER B C 1
ATOM 1614 O O . SER B 1 36 ? -6.395 15.523 -6.199 1 97.44 36 SER B O 1
ATOM 1616 N N . ARG B 1 37 ? -5.012 17.125 -6.746 1 97.69 37 ARG B N 1
ATOM 1617 C CA . ARG B 1 37 ? -5.363 17.062 -8.156 1 97.69 37 ARG B CA 1
ATOM 1618 C C . ARG B 1 37 ? -4.945 15.719 -8.758 1 97.69 37 ARG B C 1
ATOM 1620 O O . ARG B 1 37 ? -5.691 15.117 -9.531 1 97.69 37 ARG B O 1
ATOM 1627 N N . ALA B 1 38 ? -3.762 15.258 -8.422 1 98 38 ALA B N 1
ATOM 1628 C CA . ALA B 1 38 ? -3.254 13.992 -8.961 1 98 38 ALA B CA 1
ATOM 1629 C C . ALA B 1 38 ? -4.137 12.82 -8.531 1 98 38 ALA B C 1
ATOM 1631 O O . ALA B 1 38 ? -4.27 11.844 -9.266 1 98 38 ALA B O 1
ATOM 1632 N N . TRP B 1 39 ? -4.77 12.938 -7.395 1 98.25 39 TRP B N 1
ATOM 1633 C CA . TRP B 1 39 ? -5.543 11.844 -6.82 1 98.25 39 TRP B CA 1
ATOM 1634 C C . TRP B 1 39 ? -7.031 12.016 -7.113 1 98.25 39 TRP B C 1
ATOM 1636 O O . TRP B 1 39 ? -7.848 11.172 -6.723 1 98.25 39 TRP B O 1
ATOM 1646 N N . GLU B 1 40 ? -7.453 13.016 -7.793 1 97.5 40 GLU B N 1
ATOM 1647 C CA . GLU B 1 40 ? -8.844 13.438 -7.91 1 97.5 40 GLU B CA 1
ATOM 1648 C C . GLU B 1 40 ? -9.703 12.336 -8.531 1 97.5 40 GLU B C 1
ATOM 1650 O O . GLU B 1 40 ? -10.867 12.172 -8.172 1 97.5 40 GLU B O 1
ATOM 1655 N N . ALA B 1 41 ? -9.141 11.539 -9.414 1 95.38 41 ALA B N 1
ATOM 1656 C CA . ALA B 1 41 ? -9.883 10.531 -10.156 1 95.38 41 ALA B CA 1
ATOM 1657 C C . ALA B 1 41 ? -10.461 9.469 -9.219 1 95.38 41 ALA B C 1
ATOM 1659 O O . ALA B 1 41 ? -11.43 8.797 -9.562 1 95.38 41 ALA B O 1
ATOM 1660 N N . TYR B 1 42 ? -9.93 9.32 -8.07 1 96.5 42 TYR B N 1
ATOM 1661 C CA . TYR B 1 42 ? -10.359 8.266 -7.164 1 96.5 42 TYR B CA 1
ATOM 1662 C C . TYR B 1 42 ? -11.461 8.758 -6.238 1 96.5 42 TYR B C 1
ATOM 1664 O O . TYR B 1 42 ? -12.141 7.953 -5.59 1 96.5 42 TYR B O 1
ATOM 1672 N N . ASN B 1 43 ? -11.695 10.133 -6.055 1 96 43 ASN B N 1
ATOM 1673 C CA . ASN B 1 43 ? -12.742 10.727 -5.242 1 96 43 ASN B CA 1
ATOM 1674 C C . ASN B 1 43 ? -12.781 10.133 -3.838 1 96 43 ASN B C 1
ATOM 1676 O O . ASN B 1 43 ? -13.836 9.695 -3.367 1 96 43 ASN B O 1
ATOM 1680 N N . LEU B 1 44 ? -11.711 10.172 -3.166 1 95.31 44 LEU B N 1
ATOM 1681 C CA . LEU B 1 44 ? -11.531 9.539 -1.866 1 95.31 44 LEU B CA 1
ATOM 1682 C C . LEU B 1 44 ? -11.867 10.5 -0.736 1 95.31 44 LEU B C 1
ATOM 1684 O O . LEU B 1 44 ? -11.664 11.711 -0.862 1 95.31 44 LEU B O 1
ATOM 1688 N N . PRO B 1 45 ? -12.352 10.016 0.375 1 92.12 45 PRO B N 1
ATOM 1689 C CA . PRO B 1 45 ? -12.758 8.625 0.613 1 92.12 45 PRO B CA 1
ATOM 1690 C C . PRO B 1 45 ? -14.188 8.336 0.147 1 92.12 45 PRO B C 1
ATOM 1692 O O . PRO B 1 45 ? -14.625 7.188 0.174 1 92.12 45 PRO B O 1
ATOM 1695 N N . ALA B 1 46 ? -14.867 9.25 -0.354 1 91.19 46 ALA B N 1
ATOM 1696 C CA . ALA B 1 46 ? -16.312 9.188 -0.566 1 91.19 46 ALA B CA 1
ATOM 1697 C C . ALA B 1 46 ? -16.688 8.031 -1.48 1 91.19 46 ALA B C 1
ATOM 1699 O O . ALA B 1 46 ? -17.688 7.344 -1.25 1 91.19 46 ALA B O 1
ATOM 1700 N N . SER B 1 47 ? -15.891 7.781 -2.4 1 92.88 47 SER B N 1
ATOM 1701 C CA . SER B 1 47 ? -16.203 6.785 -3.42 1 92.88 47 SER B CA 1
ATOM 1702 C C . SER B 1 47 ? -16.062 5.367 -2.871 1 92.88 47 SER B C 1
ATOM 1704 O O . SER B 1 47 ? -16.422 4.398 -3.541 1 92.88 47 SER B O 1
ATOM 1706 N N . GLY B 1 48 ? -15.586 5.215 -1.672 1 94.88 48 GLY B N 1
ATOM 1707 C CA . GLY B 1 48 ? -15.359 3.875 -1.147 1 94.88 48 GLY B CA 1
ATOM 1708 C C . GLY B 1 48 ? -16.516 3.367 -0.296 1 94.88 48 GLY B C 1
ATOM 1709 O O . GLY B 1 48 ? -16.516 2.209 0.128 1 94.88 48 GLY B O 1
ATOM 1710 N N . PHE B 1 49 ? -17.5 4.199 -0.05 1 94.75 49 PHE B N 1
ATOM 1711 C CA . PHE B 1 49 ? -18.625 3.811 0.799 1 94.75 49 PHE B CA 1
ATOM 1712 C C . PHE B 1 49 ? -19.688 3.086 -0.01 1 94.75 49 PHE B C 1
ATOM 1714 O O . PHE B 1 49 ? -20.047 3.514 -1.111 1 94.75 49 PHE B O 1
ATOM 1721 N N . VAL B 1 50 ? -20.188 1.983 0.573 1 95.62 50 VAL B N 1
ATOM 1722 C CA . VAL B 1 50 ? -21.234 1.214 -0.087 1 95.62 50 VAL B CA 1
ATOM 1723 C C . VAL B 1 50 ? -22.344 0.88 0.915 1 95.62 50 VAL B C 1
ATOM 1725 O O . VAL B 1 50 ? -22.078 0.75 2.113 1 95.62 50 VAL B O 1
ATOM 1728 N N . HIS B 1 51 ? -23.5 0.781 0.426 1 95.75 51 HIS B N 1
ATOM 1729 C CA . HIS B 1 51 ? -24.641 0.255 1.167 1 95.75 51 HIS B CA 1
ATOM 1730 C C . HIS B 1 51 ? -24.828 -1.237 0.913 1 95.75 51 HIS B C 1
ATOM 1732 O O . HIS B 1 51 ? -24.719 -1.695 -0.227 1 95.75 51 HIS B O 1
ATOM 1738 N N . VAL B 1 52 ? -25.031 -1.937 1.98 1 93.31 52 VAL B N 1
ATOM 1739 C CA . VAL B 1 52 ? -25.328 -3.361 1.87 1 93.31 52 VAL B CA 1
ATOM 1740 C C . VAL B 1 52 ? -26.734 -3.643 2.41 1 93.31 52 VAL B C 1
ATOM 1742 O O . VAL B 1 52 ? -27.062 -3.252 3.531 1 93.31 52 VAL B O 1
ATOM 1745 N N . ALA B 1 53 ? -27.5 -4.312 1.515 1 92.69 53 ALA B N 1
ATOM 1746 C CA . ALA B 1 53 ? -28.859 -4.652 1.93 1 92.69 53 ALA B CA 1
ATOM 1747 C C . ALA B 1 53 ? -28.844 -5.551 3.164 1 92.69 53 ALA B C 1
ATOM 1749 O O . ALA B 1 53 ? -28 -6.438 3.287 1 92.69 53 ALA B O 1
ATOM 1750 N N . ALA B 1 54 ? -29.875 -5.355 4.031 1 94 54 ALA B N 1
ATOM 1751 C CA . ALA B 1 54 ? -29.969 -6.117 5.273 1 94 54 ALA B CA 1
ATOM 1752 C C . ALA B 1 54 ? -29.953 -7.621 5 1 94 54 ALA B C 1
ATOM 1754 O O . ALA B 1 54 ? -29.375 -8.391 5.766 1 94 54 ALA B O 1
ATOM 1755 N N . SER B 1 55 ? -30.516 -8.039 3.895 1 93.12 55 SER B N 1
ATOM 1756 C CA . SER B 1 55 ? -30.656 -9.453 3.562 1 93.12 55 SER B CA 1
ATOM 1757 C C . SER B 1 55 ? -29.312 -10.078 3.211 1 93.12 55 SER B C 1
ATOM 1759 O O . SER B 1 55 ? -29.172 -11.297 3.227 1 93.12 55 SER B O 1
ATOM 1761 N N . GLN B 1 56 ? -28.359 -9.242 2.951 1 90.75 56 GLN B N 1
ATOM 1762 C CA . GLN B 1 56 ? -27.062 -9.75 2.5 1 90.75 56 GLN B CA 1
ATOM 1763 C C . GLN B 1 56 ? -26.047 -9.766 3.643 1 90.75 56 GLN B C 1
ATOM 1765 O O . GLN B 1 56 ? -24.984 -10.367 3.52 1 90.75 56 GLN B O 1
ATOM 1770 N N . LEU B 1 57 ? -26.359 -9.18 4.754 1 92.5 57 LEU B N 1
ATOM 1771 C CA . LEU B 1 57 ? -25.391 -8.969 5.82 1 92.5 57 LEU B CA 1
ATOM 1772 C C . LEU B 1 57 ? -24.875 -10.305 6.352 1 92.5 57 LEU B C 1
ATOM 1774 O O . LEU B 1 57 ? -23.656 -10.5 6.48 1 92.5 57 LEU B O 1
ATOM 1778 N N . ALA B 1 58 ? -25.766 -11.211 6.59 1 89.25 58 ALA B N 1
ATOM 1779 C CA . ALA B 1 58 ? -25.375 -12.5 7.164 1 89.25 58 ALA B CA 1
ATOM 1780 C C . ALA B 1 58 ? -24.469 -13.266 6.219 1 89.25 58 ALA B C 1
ATOM 1782 O O . ALA B 1 58 ? -23.453 -13.828 6.645 1 89.25 58 ALA B O 1
ATOM 1783 N N . THR B 1 59 ? -24.812 -13.25 4.969 1 86.5 59 THR B N 1
ATOM 1784 C CA . THR B 1 59 ? -24.031 -13.977 3.975 1 86.5 59 THR B CA 1
ATOM 1785 C C . THR B 1 59 ? -22.641 -13.383 3.848 1 86.5 59 THR B C 1
ATOM 1787 O O . THR B 1 59 ? -21.672 -14.109 3.619 1 86.5 59 THR B O 1
ATOM 1790 N N . LEU B 1 60 ? -22.516 -12.102 4.074 1 85.94 60 LEU B N 1
ATOM 1791 C CA . LEU B 1 60 ? -21.234 -11.422 3.914 1 85.94 60 LEU B CA 1
ATOM 1792 C C . LEU B 1 60 ? -20.5 -11.328 5.246 1 85.94 60 LEU B C 1
ATOM 1794 O O . LEU B 1 60 ? -19.406 -10.773 5.312 1 85.94 60 LEU B O 1
ATOM 1798 N N . GLY B 1 61 ? -21.141 -11.859 6.34 1 86.5 61 GLY B N 1
ATOM 1799 C CA . GLY B 1 61 ? -20.516 -11.82 7.656 1 86.5 61 GLY B CA 1
ATOM 1800 C C . GLY B 1 61 ? -20.391 -10.422 8.219 1 86.5 61 GLY B C 1
ATOM 1801 O O . GLY B 1 61 ? -19.406 -10.094 8.891 1 86.5 61 GLY B O 1
ATOM 1802 N N . LEU B 1 62 ? -21.359 -9.617 7.895 1 91.81 62 LEU B N 1
ATOM 1803 C CA . LEU B 1 62 ? -21.312 -8.219 8.297 1 91.81 62 LEU B CA 1
ATOM 1804 C C . LEU B 1 62 ? -22.297 -7.941 9.422 1 91.81 62 LEU B C 1
ATOM 1806 O O . LEU B 1 62 ? -23.406 -8.484 9.43 1 91.81 62 LEU B O 1
ATOM 1810 N N . GLU B 1 63 ? -21.781 -7.117 10.3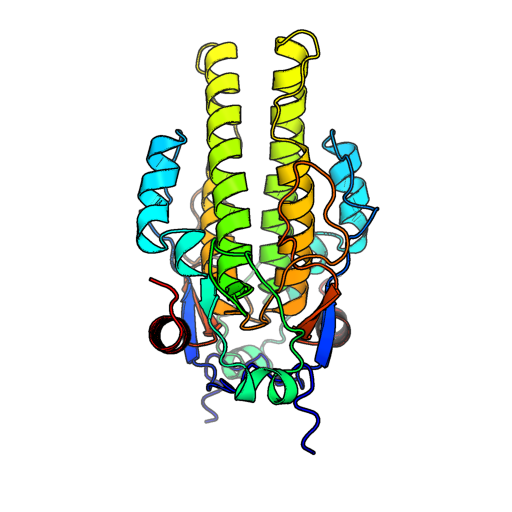75 1 91.62 63 GLU B N 1
ATOM 1811 C CA . GLU B 1 63 ? -22.688 -6.637 11.422 1 91.62 63 GLU B CA 1
ATOM 1812 C C . GLU B 1 63 ? -23.422 -5.375 10.977 1 91.62 63 GLU B C 1
ATOM 1814 O O . GLU B 1 63 ? -22.828 -4.5 10.344 1 91.62 63 GLU B O 1
ATOM 1819 N N . PRO B 1 64 ? -24.703 -5.352 11.336 1 94.12 64 PRO B N 1
ATOM 1820 C CA . PRO B 1 64 ? -25.453 -4.141 10.992 1 94.12 64 PRO B CA 1
ATOM 1821 C C . PRO B 1 64 ? -24.875 -2.889 11.656 1 94.12 64 PRO B C 1
ATOM 1823 O O . PRO B 1 64 ? -24.25 -2.975 12.711 1 94.12 64 PRO B O 1
ATOM 1826 N N . ASN B 1 65 ? -25.125 -1.745 10.969 1 93.12 65 ASN B N 1
ATOM 1827 C CA . ASN B 1 65 ? -24.734 -0.466 11.547 1 93.12 65 ASN B CA 1
ATOM 1828 C C . ASN B 1 65 ? -25.656 0.663 11.102 1 93.12 65 ASN B C 1
ATOM 1830 O O . ASN B 1 65 ? -26.531 0.46 10.258 1 93.12 65 ASN B O 1
ATOM 1834 N N . LYS B 1 66 ? -25.484 1.793 11.859 1 91.44 66 LYS B N 1
ATOM 1835 C CA . LYS B 1 66 ? -26.266 2.975 11.523 1 91.44 66 LYS B CA 1
ATOM 1836 C C . LYS B 1 66 ? -25.422 4.242 11.617 1 91.44 66 LYS B C 1
ATOM 1838 O O . LYS B 1 66 ? -24.469 4.305 12.391 1 91.44 66 LYS B O 1
ATOM 1843 N N . ASN B 1 67 ? -25.703 5.156 10.711 1 88.44 67 ASN B N 1
ATOM 1844 C CA . ASN B 1 67 ? -25.234 6.535 10.781 1 88.44 67 ASN B CA 1
AT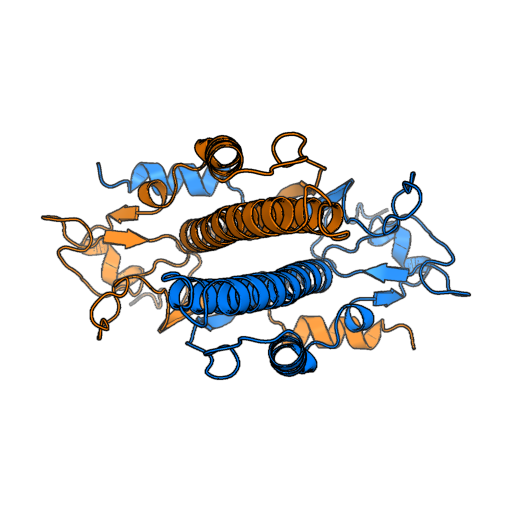OM 1845 C C . ASN B 1 67 ? -23.75 6.645 10.492 1 88.44 67 ASN B C 1
ATOM 1847 O O . ASN B 1 67 ? -23.094 7.594 10.922 1 88.44 67 ASN B O 1
ATOM 1851 N N . VAL B 1 68 ? -23.234 5.605 9.859 1 87.12 68 VAL B N 1
ATOM 1852 C CA . VAL B 1 68 ? -21.922 5.84 9.266 1 87.12 68 VAL B CA 1
ATOM 1853 C C . VAL B 1 68 ? -22 7.008 8.289 1 87.12 68 VAL B C 1
ATOM 1855 O O . VAL B 1 68 ? -21.156 7.914 8.32 1 87.12 68 VAL B O 1
ATOM 1858 N N . LYS B 1 69 ? -22.828 6.848 7.375 1 86.81 69 LYS B N 1
ATOM 1859 C CA . LYS B 1 69 ? -23.344 8.023 6.676 1 86.81 69 LYS B CA 1
ATOM 1860 C C . LYS B 1 69 ? -24.672 8.477 7.281 1 86.81 69 LYS B C 1
ATOM 1862 O O . LYS B 1 69 ? -25.578 7.664 7.508 1 86.81 69 LYS B O 1
ATOM 1867 N N . GLU B 1 70 ? -24.719 9.711 7.523 1 87.19 70 GLU B N 1
ATOM 1868 C CA . GLU B 1 70 ? -25.875 10.25 8.25 1 87.19 70 GLU B CA 1
ATOM 1869 C C . GLU B 1 70 ? -27.188 9.773 7.629 1 87.19 70 GLU B C 1
ATOM 1871 O O . GLU B 1 70 ? -27.422 9.953 6.43 1 87.19 70 GLU B O 1
ATOM 1876 N N . GLY B 1 71 ? -28.047 9.195 8.484 1 89.38 71 GLY B N 1
ATOM 1877 C CA . GLY B 1 71 ? -29.406 8.812 8.102 1 89.38 71 GLY B CA 1
ATOM 1878 C C . GLY B 1 71 ? -29.453 7.5 7.344 1 89.38 71 GLY B C 1
ATOM 1879 O O . GLY B 1 71 ? -30.531 7.074 6.906 1 89.38 71 GLY B O 1
ATOM 1880 N N . MET B 1 72 ? -28.312 6.914 7.227 1 91.5 72 MET B N 1
ATOM 1881 C CA . MET B 1 72 ? -28.281 5.684 6.441 1 91.5 72 MET B CA 1
ATOM 1882 C C . MET B 1 72 ? -27.906 4.488 7.312 1 91.5 72 MET B C 1
ATOM 1884 O O . MET B 1 72 ? -27.266 4.648 8.344 1 91.5 72 MET B O 1
ATOM 1888 N N . GLU B 1 73 ? -28.438 3.311 6.902 1 94.19 73 GLU B N 1
ATOM 1889 C CA . GLU B 1 73 ? -28.094 2.051 7.555 1 94.19 73 GLU B CA 1
ATOM 1890 C C . GLU B 1 73 ? -27.188 1.2 6.668 1 94.19 73 GLU B C 1
ATOM 1892 O O . GLU B 1 73 ? -27.219 1.332 5.441 1 94.19 73 GLU B O 1
ATOM 1897 N N . ASN B 1 74 ? -26.344 0.391 7.363 1 95.31 74 ASN B N 1
ATOM 1898 C CA . ASN B 1 74 ? -25.547 -0.657 6.727 1 95.31 74 ASN B CA 1
ATOM 1899 C C . ASN B 1 74 ? -24.672 -0.094 5.621 1 95.31 74 ASN B C 1
ATOM 1901 O O . ASN B 1 74 ? -24.703 -0.576 4.488 1 95.31 74 ASN B O 1
ATOM 1905 N N . VAL B 1 75 ? -23.859 0.923 6.043 1 95.12 75 VAL B N 1
ATOM 1906 C CA . VAL B 1 75 ? -22.844 1.513 5.176 1 95.12 75 VAL B CA 1
ATOM 1907 C C . VAL B 1 75 ? -21.469 1.023 5.598 1 95.12 75 VAL B C 1
ATOM 1909 O O . VAL B 1 75 ? -21.141 1.01 6.789 1 95.12 75 VAL B O 1
ATOM 1912 N N . TYR B 1 76 ? -20.703 0.552 4.625 1 95.38 76 TYR B N 1
ATOM 1913 C CA . TYR B 1 76 ? -19.375 0.016 4.828 1 95.38 76 TYR B CA 1
ATOM 1914 C C . TYR B 1 76 ? -18.375 0.661 3.873 1 95.38 76 TYR B C 1
ATOM 1916 O O . TYR B 1 76 ? -18.766 1.282 2.883 1 95.38 76 TYR B O 1
ATOM 1924 N N . MET B 1 77 ? -17.172 0.564 4.215 1 95.88 77 MET B N 1
ATOM 1925 C CA . MET B 1 77 ? -16.109 1.028 3.34 1 95.88 77 MET B CA 1
ATOM 1926 C C . MET B 1 77 ? -15.344 -0.149 2.732 1 95.88 77 MET B C 1
ATOM 1928 O O . MET B 1 77 ? -15 -1.097 3.438 1 95.88 77 MET B O 1
ATOM 1932 N N . ILE B 1 78 ? -15.125 -0.079 1.417 1 96.12 78 ILE B N 1
ATOM 1933 C CA . ILE B 1 78 ? -14.289 -1.085 0.768 1 96.12 78 ILE B CA 1
ATOM 1934 C C . ILE B 1 78 ? -12.82 -0.859 1.137 1 96.12 78 ILE B C 1
ATOM 1936 O O . ILE B 1 78 ? -12.312 0.257 1.022 1 96.12 78 ILE B O 1
ATOM 1940 N N . SER B 1 79 ? -12.141 -1.901 1.52 1 97.31 79 SER B N 1
ATOM 1941 C CA . SER B 1 79 ? -10.773 -1.826 2.027 1 97.31 79 SER B CA 1
ATOM 1942 C C . SER B 1 79 ? -9.828 -1.224 0.99 1 97.31 79 SER B C 1
ATOM 1944 O O . SER B 1 79 ? -8.914 -0.472 1.336 1 97.31 79 SER B O 1
ATOM 1946 N N . ALA B 1 80 ? -9.992 -1.512 -0.289 1 97.81 80 ALA B N 1
ATOM 1947 C CA . ALA B 1 80 ? -9.141 -0.942 -1.332 1 97.81 80 ALA B CA 1
ATOM 1948 C C . ALA B 1 80 ? -9.203 0.583 -1.319 1 97.81 80 ALA B C 1
ATOM 1950 O O . ALA B 1 80 ? -8.18 1.254 -1.462 1 97.81 80 ALA B O 1
ATOM 1951 N N . PHE B 1 81 ? -10.344 1.141 -1.14 1 97.69 81 PHE B N 1
ATOM 1952 C CA . PHE B 1 81 ? -10.508 2.59 -1.098 1 97.69 81 PHE B CA 1
ATOM 1953 C C . PHE B 1 81 ? -9.945 3.16 0.199 1 97.69 81 PHE B C 1
ATOM 1955 O O . PHE B 1 81 ? -9.406 4.266 0.213 1 97.69 81 PHE B O 1
ATOM 1962 N N . HIS B 1 82 ? -10.141 2.434 1.271 1 97.5 82 HIS B N 1
ATOM 1963 C CA . HIS B 1 82 ? -9.523 2.85 2.527 1 97.5 82 HIS B CA 1
ATOM 1964 C C . HIS B 1 82 ? -8.016 2.971 2.389 1 97.5 82 HIS B C 1
ATOM 1966 O O . HIS B 1 82 ? -7.422 3.967 2.812 1 97.5 82 HIS B O 1
ATOM 1972 N N . SER B 1 83 ? -7.383 1.921 1.792 1 98.31 83 SER B N 1
ATOM 1973 C CA . SER B 1 83 ? -5.934 1.938 1.605 1 98.31 83 SER B CA 1
ATOM 1974 C C . SER B 1 83 ? -5.504 3.117 0.742 1 98.31 83 SER B C 1
ATOM 1976 O O . SER B 1 83 ? -4.52 3.795 1.054 1 98.31 83 SER B O 1
ATOM 1978 N N . LEU B 1 84 ? -6.23 3.35 -0.315 1 98.56 84 LEU B N 1
ATOM 1979 C CA . LEU B 1 84 ? -5.898 4.473 -1.185 1 98.56 84 LEU B CA 1
ATOM 1980 C C . LEU B 1 84 ? -6.086 5.801 -0.454 1 98.56 84 LEU B C 1
ATOM 1982 O O . LEU B 1 84 ? -5.289 6.727 -0.627 1 98.56 84 LEU B O 1
ATOM 1986 N N . HIS B 1 85 ? -7.105 5.902 0.343 1 97.38 85 HIS B N 1
ATOM 1987 C CA . HIS B 1 85 ? -7.348 7.105 1.13 1 97.38 85 HIS B CA 1
ATOM 1988 C C . HIS B 1 85 ? -6.203 7.363 2.105 1 97.38 85 HIS B C 1
ATOM 1990 O O . HIS B 1 85 ? -5.773 8.508 2.271 1 97.38 85 HIS B O 1
ATOM 1996 N N . CYS B 1 86 ? -5.793 6.305 2.764 1 97.06 86 CYS B N 1
ATOM 1997 C CA . CYS B 1 86 ? -4.652 6.426 3.662 1 97.06 86 CYS B CA 1
ATOM 1998 C C . CYS B 1 86 ? -3.414 6.902 2.91 1 97.06 86 CYS B C 1
ATOM 2000 O O . CYS B 1 86 ? -2.709 7.801 3.369 1 97.06 86 CYS B O 1
ATOM 2002 N N . LEU B 1 87 ? -3.107 6.316 1.781 1 98.44 87 LEU B N 1
ATOM 2003 C CA . LEU B 1 87 ? -1.924 6.691 1.016 1 98.44 87 LEU B CA 1
ATOM 2004 C C . LEU B 1 87 ? -2.012 8.141 0.554 1 98.44 87 LEU B C 1
ATOM 2006 O O . LEU B 1 87 ? -1.032 8.883 0.637 1 98.44 87 LEU B O 1
ATOM 2010 N N . GLN B 1 88 ? -3.154 8.531 0.072 1 97.81 88 GLN B N 1
ATOM 2011 C CA . GLN B 1 88 ? -3.359 9.922 -0.332 1 97.81 88 GLN B CA 1
ATOM 2012 C C . GLN B 1 88 ? -3.127 10.867 0.838 1 97.81 88 GLN B C 1
ATOM 2014 O O . GLN B 1 88 ? -2.496 11.914 0.678 1 97.81 88 GLN B O 1
ATOM 2019 N N . SER B 1 89 ? -3.666 10.523 1.987 1 95.94 89 SER B N 1
ATOM 2020 C CA . SER B 1 89 ? -3.533 11.375 3.17 1 95.94 89 SER B CA 1
ATOM 2021 C C . SER B 1 89 ? -2.07 11.547 3.562 1 95.94 89 SER B C 1
ATOM 2023 O O . SER B 1 89 ? -1.633 12.656 3.867 1 95.94 89 SER B O 1
ATOM 2025 N N . ILE B 1 90 ? -1.335 10.453 3.541 1 96.12 90 ILE B N 1
ATOM 2026 C CA . ILE B 1 90 ? 0.093 10.531 3.824 1 96.12 90 ILE B CA 1
ATOM 2027 C C . ILE B 1 90 ? 0.779 11.398 2.77 1 96.12 90 ILE B C 1
ATOM 2029 O O . ILE B 1 90 ? 1.634 12.227 3.098 1 96.12 90 ILE B O 1
ATOM 2033 N N . HIS B 1 91 ? 0.4 11.227 1.517 1 96.88 91 HIS B N 1
ATOM 2034 C CA . HIS B 1 91 ? 0.99 11.992 0.424 1 96.88 91 HIS B CA 1
ATOM 2035 C C . HIS B 1 91 ? 0.764 13.484 0.614 1 96.88 91 HIS B C 1
ATOM 2037 O O . HIS B 1 91 ? 1.693 14.281 0.463 1 96.88 91 HIS B O 1
ATOM 2043 N N . LYS B 1 92 ? -0.424 13.875 0.952 1 95.88 92 LYS B N 1
ATOM 2044 C CA . LYS B 1 92 ? -0.752 15.281 1.179 1 95.88 92 LYS B CA 1
ATOM 2045 C C . LYS B 1 92 ? 0.065 15.852 2.332 1 95.88 92 LYS B C 1
ATOM 2047 O O . LYS B 1 92 ? 0.659 16.922 2.205 1 95.88 92 LYS B O 1
ATOM 2052 N N . THR B 1 93 ? 0.057 15.141 3.406 1 94.25 93 THR B N 1
ATOM 2053 C CA . THR B 1 93 ? 0.793 15.617 4.57 1 94.25 93 THR B CA 1
ATOM 2054 C C . THR B 1 93 ? 2.289 15.672 4.281 1 94.25 93 THR B C 1
ATOM 2056 O O . THR B 1 93 ? 2.973 16.625 4.688 1 94.25 93 THR B O 1
ATOM 2059 N N . PHE B 1 94 ? 2.799 14.648 3.609 1 93.44 94 PHE B N 1
ATOM 2060 C CA . PHE B 1 94 ? 4.199 14.594 3.201 1 93.44 94 PHE B CA 1
ATOM 2061 C C . PHE B 1 94 ? 4.57 15.828 2.385 1 93.44 94 PHE B C 1
ATOM 2063 O O . PHE B 1 94 ? 5.586 16.469 2.652 1 93.44 94 PHE B O 1
ATOM 2070 N N . ALA B 1 95 ? 3.768 16.125 1.431 1 93.19 95 ALA B N 1
ATOM 2071 C CA . ALA B 1 95 ? 4.02 17.297 0.588 1 93.19 95 ALA B CA 1
ATOM 2072 C C . ALA B 1 95 ? 4.039 18.578 1.417 1 93.19 95 ALA B C 1
ATOM 2074 O O . ALA B 1 95 ? 4.898 19.438 1.222 1 93.19 95 ALA B O 1
ATOM 2075 N N . ARG B 1 96 ? 3.107 18.719 2.279 1 92.56 96 ARG B N 1
ATOM 2076 C CA . ARG B 1 96 ? 3.043 19.906 3.135 1 92.56 96 ARG B CA 1
ATOM 2077 C C . ARG B 1 96 ? 4.293 20.016 4 1 92.56 96 ARG B C 1
ATOM 2079 O O . ARG B 1 96 ? 4.895 21.094 4.082 1 92.56 96 ARG B O 1
ATOM 2086 N N . LEU B 1 97 ? 4.672 18.953 4.641 1 90.88 97 LEU B N 1
ATOM 2087 C CA . LEU B 1 97 ? 5.848 18.953 5.5 1 90.88 97 LEU B CA 1
ATOM 2088 C C . LEU B 1 97 ? 7.102 19.297 4.707 1 90.88 97 LEU B C 1
ATOM 2090 O O . LEU B 1 97 ? 7.953 20.047 5.18 1 90.88 97 LEU B O 1
ATOM 2094 N N . ARG B 1 98 ? 7.195 18.75 3.586 1 91 98 ARG B N 1
ATOM 2095 C CA . ARG B 1 98 ? 8.359 19.016 2.744 1 91 98 ARG B CA 1
ATOM 2096 C C . ARG B 1 98 ? 8.398 20.484 2.307 1 91 98 ARG B C 1
ATOM 2098 O O . ARG B 1 98 ? 9.469 21.094 2.297 1 91 98 ARG B O 1
ATOM 2105 N N . ALA B 1 99 ? 7.309 20.953 1.904 1 89.19 99 ALA B N 1
ATOM 2106 C CA . ALA B 1 99 ? 7.23 22.359 1.51 1 89.19 99 ALA B CA 1
ATOM 2107 C C . ALA B 1 99 ? 7.656 23.281 2.654 1 89.19 99 ALA B C 1
ATOM 2109 O O . ALA B 1 99 ? 8.398 24.234 2.445 1 89.19 99 ALA B O 1
ATOM 2110 N N . ASN B 1 100 ? 7.191 23 3.791 1 87.44 100 ASN B N 1
ATOM 2111 C CA . ASN B 1 100 ? 7.551 23.781 4.965 1 87.44 100 ASN B CA 1
ATOM 2112 C C . ASN B 1 100 ? 9.047 23.703 5.262 1 87.44 100 ASN B C 1
ATOM 2114 O O . ASN B 1 100 ? 9.664 24.703 5.605 1 87.44 100 ASN B O 1
ATOM 2118 N N . ALA B 1 101 ? 9.539 22.531 5.16 1 86.5 101 ALA B N 1
ATOM 2119 C CA . ALA B 1 101 ? 10.969 22.344 5.391 1 86.5 101 ALA B CA 1
ATOM 2120 C C . ALA B 1 101 ? 11.797 23.109 4.363 1 86.5 101 ALA B C 1
ATOM 2122 O O . ALA B 1 101 ? 12.828 23.703 4.699 1 86.5 101 ALA B O 1
ATOM 2123 N N . THR B 1 102 ? 11.383 23.062 3.174 1 84.69 102 THR B N 1
ATOM 2124 C CA . THR B 1 102 ? 12.07 23.766 2.1 1 84.69 102 THR B CA 1
ATOM 2125 C C . THR B 1 102 ? 12.039 25.281 2.336 1 84.69 102 THR B C 1
ATOM 2127 O O . THR B 1 102 ? 13.047 25.969 2.145 1 84.69 102 THR B O 1
ATOM 2130 N N . ALA B 1 103 ? 10.945 25.766 2.734 1 83.25 103 ALA B N 1
ATOM 2131 C CA . ALA B 1 103 ? 10.812 27.188 3.027 1 83.25 103 ALA B CA 1
ATOM 2132 C C . ALA B 1 103 ? 11.719 27.594 4.18 1 83.25 103 ALA B C 1
ATOM 2134 O O . ALA B 1 103 ? 12.344 28.656 4.137 1 83.25 103 ALA B O 1
ATOM 2135 N N . ALA B 1 104 ? 11.805 26.781 5.141 1 81.44 104 ALA B N 1
ATOM 2136 C CA . ALA B 1 104 ? 12.625 27.078 6.312 1 81.44 104 ALA B CA 1
ATOM 2137 C C . ALA B 1 104 ? 14.109 27.047 5.969 1 81.44 104 ALA B C 1
ATOM 2139 O O . ALA B 1 104 ? 14.914 27.719 6.598 1 81.44 104 ALA B O 1
ATOM 2140 N N . ALA B 1 105 ? 14.453 26.266 5.016 1 79.38 105 ALA B N 1
ATOM 2141 C CA . ALA B 1 105 ? 15.852 26.109 4.613 1 79.38 105 ALA B CA 1
ATOM 2142 C C . ALA B 1 105 ? 16.188 27.062 3.465 1 79.38 105 ALA B C 1
ATOM 2144 O O . ALA B 1 105 ? 17.156 26.844 2.738 1 79.38 105 ALA B O 1
ATOM 2145 N N . ASN B 1 106 ? 15.5 27.969 3.277 1 77.31 106 ASN B N 1
ATOM 2146 C CA . ASN B 1 106 ? 15.711 28.984 2.24 1 77.31 106 ASN B CA 1
ATOM 2147 C C . ASN B 1 106 ? 15.711 28.359 0.847 1 77.31 106 ASN B C 1
ATOM 2149 O O . ASN B 1 106 ? 16.578 28.656 0.024 1 77.31 106 ASN B O 1
ATOM 2153 N N . GLY B 1 107 ? 14.875 27.375 0.726 1 71.12 107 GLY B N 1
ATOM 2154 C CA . GLY B 1 107 ? 14.586 26.891 -0.61 1 71.12 107 GLY B CA 1
ATOM 2155 C C . GLY B 1 107 ? 15.312 25.594 -0.939 1 71.12 107 GLY B C 1
ATOM 2156 O O . GLY B 1 107 ? 15.148 25.047 -2.027 1 71.12 107 GLY B O 1
ATOM 2157 N N . THR B 1 108 ? 16.297 25.172 -0.135 1 66.06 108 THR B N 1
ATOM 2158 C CA . THR B 1 108 ? 16.984 23.922 -0.436 1 66.06 108 THR B CA 1
ATOM 2159 C C . THR B 1 108 ? 16.109 22.734 -0.07 1 66.06 108 THR B C 1
ATOM 2161 O O . THR B 1 108 ? 15.773 22.531 1.1 1 66.06 108 THR B O 1
ATOM 2164 N N . ALA B 1 109 ? 15.672 22.125 -1.138 1 62.59 109 ALA B N 1
ATOM 2165 C CA . ALA B 1 109 ? 14.812 20.953 -0.936 1 62.59 109 ALA B CA 1
ATOM 2166 C C . ALA B 1 109 ? 15.594 19.812 -0.316 1 62.59 109 ALA B C 1
ATOM 2168 O O . ALA B 1 109 ? 16.75 19.578 -0.663 1 62.59 109 ALA B O 1
ATOM 2169 N N . PRO B 1 110 ? 14.844 19.078 0.511 1 63.66 110 PRO B N 1
ATOM 2170 C CA . PRO B 1 110 ? 15.531 17.906 1.051 1 63.66 110 PRO B CA 1
ATOM 2171 C C . PRO B 1 110 ? 15.812 16.844 -0.014 1 63.66 110 PRO B C 1
ATOM 2173 O O . PRO B 1 110 ? 15.039 16.688 -0.959 1 63.66 110 PRO B O 1
ATOM 2176 N N . GLN B 1 111 ? 16.984 16.25 -0.169 1 58.5 111 GLN B N 1
ATOM 2177 C CA . GLN B 1 111 ? 17.578 15.367 -1.161 1 58.5 111 GLN B CA 1
ATOM 2178 C C . GLN B 1 111 ? 16.656 14.18 -1.458 1 58.5 111 GLN B C 1
ATOM 2180 O O . GLN B 1 111 ? 16.703 13.617 -2.553 1 58.5 111 GLN B O 1
ATOM 2185 N N . ASP B 1 112 ? 15.703 13.898 -0.722 1 61.84 112 ASP B N 1
ATOM 2186 C CA . ASP B 1 112 ? 15.062 12.594 -0.896 1 61.84 112 ASP B CA 1
ATOM 2187 C C . ASP B 1 112 ? 13.734 12.734 -1.631 1 61.84 112 ASP B C 1
ATOM 2189 O O . ASP B 1 112 ? 12.953 11.781 -1.698 1 61.84 112 ASP B O 1
ATOM 2193 N N . ALA B 1 113 ? 13.516 13.719 -2.451 1 58.38 113 ALA B N 1
ATOM 2194 C CA . ALA B 1 113 ? 12.195 13.977 -3.033 1 58.38 113 ALA B CA 1
ATOM 2195 C C . ALA B 1 113 ? 11.898 12.992 -4.16 1 58.38 113 ALA B C 1
ATOM 2197 O O . ALA B 1 113 ? 10.773 12.492 -4.277 1 58.38 113 ALA B O 1
ATOM 2198 N N . ASN B 1 114 ? 12.828 12.703 -4.965 1 62.59 114 ASN B N 1
ATOM 2199 C CA . ASN B 1 114 ? 12.625 11.812 -6.098 1 62.59 114 ASN B CA 1
ATOM 2200 C C . ASN B 1 114 ? 12.312 10.391 -5.637 1 62.59 114 ASN B C 1
ATOM 2202 O O . ASN B 1 114 ? 11.484 9.703 -6.238 1 62.59 114 ASN B O 1
ATOM 2206 N N . HIS B 1 115 ? 12.836 10.18 -4.594 1 78.75 115 HIS B N 1
ATOM 2207 C CA . HIS B 1 115 ? 12.617 8.836 -4.078 1 78.75 115 HIS B CA 1
ATOM 2208 C C . HIS B 1 115 ? 11.188 8.664 -3.564 1 78.75 115 HIS B C 1
ATOM 2210 O O . HIS B 1 115 ? 10.531 7.672 -3.865 1 78.75 115 HIS B O 1
ATOM 2216 N N . ALA B 1 116 ? 10.641 9.75 -3.137 1 90.25 116 ALA B N 1
ATOM 2217 C CA . ALA B 1 116 ? 9.297 9.633 -2.574 1 90.25 116 ALA B CA 1
ATOM 2218 C C . ALA B 1 116 ? 8.25 9.547 -3.678 1 90.25 116 ALA B C 1
ATOM 2220 O O . ALA B 1 116 ? 7.25 8.836 -3.541 1 90.25 116 ALA B O 1
ATOM 2221 N N . ALA B 1 117 ? 8.523 10.305 -4.762 1 92.69 117 ALA B N 1
ATOM 2222 C CA . ALA B 1 117 ? 7.582 10.273 -5.875 1 92.69 117 ALA B CA 1
ATOM 2223 C C . ALA B 1 117 ? 7.445 8.859 -6.438 1 92.69 117 ALA B C 1
ATOM 2225 O O . ALA B 1 117 ? 6.336 8.391 -6.707 1 92.69 117 ALA B O 1
ATOM 2226 N N . HIS B 1 118 ? 8.531 8.156 -6.656 1 93.88 118 HIS B N 1
ATOM 2227 C CA . HIS B 1 118 ? 8.516 6.766 -7.09 1 93.88 118 HIS B CA 1
ATOM 2228 C C . HIS B 1 118 ? 7.691 5.902 -6.145 1 93.88 118 HIS B C 1
ATOM 2230 O O . HIS B 1 118 ? 6.844 5.121 -6.59 1 93.88 118 HIS B O 1
ATOM 2236 N N . CYS B 1 119 ? 7.973 6.078 -4.863 1 96.25 119 CYS B N 1
ATOM 2237 C CA . CYS B 1 119 ? 7.324 5.242 -3.859 1 96.25 119 CYS B CA 1
ATOM 2238 C C . CYS B 1 119 ? 5.816 5.465 -3.854 1 96.25 119 CYS B C 1
ATOM 2240 O O . CYS B 1 119 ? 5.043 4.508 -3.805 1 96.25 119 CYS B O 1
ATOM 2242 N N . PHE B 1 120 ? 5.363 6.699 -3.9 1 97.56 120 PHE B N 1
ATOM 2243 C CA . PHE B 1 120 ? 3.932 6.977 -3.859 1 97.56 120 PHE B CA 1
ATOM 2244 C C . PHE B 1 120 ? 3.23 6.383 -5.074 1 97.56 120 PHE B C 1
ATOM 2246 O O . PHE B 1 120 ? 2.162 5.777 -4.949 1 97.56 120 PHE B O 1
ATOM 2253 N N . ASP B 1 121 ? 3.789 6.551 -6.234 1 97.56 121 ASP B N 1
ATOM 2254 C CA . ASP B 1 121 ? 3.178 6.004 -7.441 1 97.56 121 ASP B CA 1
ATOM 2255 C C . ASP B 1 121 ? 3.201 4.477 -7.426 1 97.56 121 ASP B C 1
ATOM 2257 O O . ASP B 1 121 ? 2.23 3.83 -7.824 1 97.56 121 ASP B O 1
ATOM 2261 N N . TYR B 1 122 ? 4.309 3.898 -7.023 1 97.44 122 TYR B N 1
ATOM 2262 C CA . TYR B 1 122 ? 4.434 2.445 -6.98 1 97.44 122 TYR B CA 1
ATOM 2263 C C . TYR B 1 122 ? 3.43 1.839 -6.008 1 97.44 122 TYR B C 1
ATOM 2265 O O . TYR B 1 122 ? 2.746 0.867 -6.34 1 97.44 122 TYR B O 1
ATOM 2273 N N . LEU B 1 123 ? 3.305 2.443 -4.801 1 98.75 123 LEU B N 1
ATOM 2274 C CA . LEU B 1 123 ? 2.352 1.968 -3.807 1 98.75 123 LEU B CA 1
ATOM 2275 C C . LEU B 1 123 ? 0.918 2.133 -4.305 1 98.75 123 LEU B C 1
ATOM 2277 O O . LEU B 1 123 ? 0.074 1.263 -4.078 1 98.75 123 LEU B O 1
ATOM 2281 N N . ARG B 1 124 ? 0.626 3.273 -4.945 1 98.81 124 ARG B N 1
ATOM 2282 C CA . ARG B 1 124 ? -0.695 3.473 -5.531 1 98.81 124 ARG B CA 1
ATOM 2283 C C . ARG B 1 124 ? -1.061 2.32 -6.461 1 98.81 124 ARG B C 1
ATOM 2285 O O . ARG B 1 124 ? -2.133 1.729 -6.336 1 98.81 124 ARG B O 1
ATOM 2292 N N . GLN B 1 125 ? -0.166 1.99 -7.355 1 98.62 125 GLN B N 1
ATOM 2293 C CA . GLN B 1 125 ? -0.425 0.923 -8.32 1 98.62 125 GLN B CA 1
ATOM 2294 C C . GLN B 1 125 ? -0.5 -0.435 -7.625 1 98.62 125 GLN B C 1
ATOM 2296 O O . GLN B 1 125 ? -1.3 -1.291 -8.008 1 98.62 125 GLN B O 1
ATOM 2301 N N . SER B 1 126 ? 0.323 -0.636 -6.582 1 98.62 126 SER B N 1
ATOM 2302 C CA . SER B 1 126 ? 0.273 -1.884 -5.828 1 98.62 126 SER B CA 1
ATOM 2303 C C . SER B 1 126 ? -1.087 -2.074 -5.168 1 98.62 126 SER B C 1
ATOM 2305 O O . SER B 1 126 ? -1.645 -3.174 -5.184 1 98.62 126 SER B O 1
ATOM 2307 N N . LEU B 1 127 ? -1.622 -1.004 -4.582 1 98.62 127 LEU B N 1
ATOM 2308 C CA . LEU B 1 127 ? -2.9 -1.077 -3.883 1 98.62 127 LEU B CA 1
ATOM 2309 C C . LEU B 1 127 ? -4.051 -1.259 -4.867 1 98.62 127 LEU B C 1
ATOM 2311 O O . LEU B 1 127 ? -5 -1.998 -4.594 1 98.62 127 LEU B O 1
ATOM 2315 N N . LEU B 1 128 ? -3.957 -0.59 -6.023 1 98.25 128 LEU B N 1
ATOM 2316 C CA . LEU B 1 128 ? -4.934 -0.813 -7.086 1 98.25 128 LEU B CA 1
ATOM 2317 C C . LEU B 1 128 ? -4.906 -2.264 -7.555 1 98.25 128 LEU B C 1
ATOM 2319 O O . LEU B 1 128 ? -5.957 -2.875 -7.762 1 98.25 128 LEU B O 1
ATOM 2323 N N . CYS B 1 129 ? -3.723 -2.77 -7.711 1 97.44 129 CYS B N 1
ATOM 2324 C CA . CYS B 1 129 ? -3.527 -4.141 -8.164 1 97.44 129 CYS B CA 1
ATOM 2325 C C . CYS B 1 129 ? -4.109 -5.137 -7.164 1 97.44 129 CYS B C 1
ATOM 2327 O O . CYS B 1 129 ? -4.738 -6.117 -7.555 1 97.44 129 CYS B O 1
ATOM 2329 N N . ALA B 1 130 ? -3.863 -4.945 -5.855 1 96.44 130 ALA B N 1
ATOM 2330 C CA . ALA B 1 130 ? -4.379 -5.832 -4.816 1 96.44 130 ALA B CA 1
ATOM 2331 C C . ALA B 1 130 ? -5.906 -5.844 -4.812 1 96.44 130 ALA B C 1
ATOM 2333 O O . ALA B 1 130 ? -6.523 -6.902 -4.695 1 96.44 130 ALA B O 1
ATOM 2334 N N . GLY B 1 131 ? -6.516 -4.652 -4.914 1 96.31 131 GLY B N 1
ATOM 2335 C CA . GLY B 1 131 ? -7.961 -4.531 -5.008 1 96.31 131 GLY B CA 1
ATOM 2336 C C . GLY B 1 131 ? -8.695 -5.258 -3.893 1 96.31 131 GLY B C 1
ATOM 2337 O O . GLY B 1 131 ? -9.625 -6.023 -4.148 1 96.31 131 GLY B O 1
ATOM 2338 N N . ASP B 1 132 ? -8.32 -5.012 -2.625 1 96.12 132 ASP B N 1
ATOM 2339 C CA . ASP B 1 132 ? -8.891 -5.703 -1.476 1 96.12 132 ASP B CA 1
ATOM 2340 C C . ASP B 1 132 ? -10.367 -5.34 -1.294 1 96.12 132 ASP B C 1
ATOM 2342 O O . ASP B 1 132 ? -10.688 -4.184 -1.008 1 96.12 132 ASP B O 1
ATOM 2346 N N . MET B 1 133 ? -11.25 -6.312 -1.278 1 94.44 133 MET B N 1
ATOM 2347 C CA . MET B 1 133 ? -12.688 -6.066 -1.312 1 94.44 133 MET B CA 1
ATOM 2348 C C . MET B 1 133 ? -13.305 -6.262 0.068 1 94.44 133 MET B C 1
ATOM 2350 O O . MET B 1 133 ? -14.531 -6.277 0.207 1 94.44 133 MET B O 1
ATOM 2354 N N . ALA B 1 134 ? -12.477 -6.508 1.054 1 94.94 134 ALA B N 1
ATOM 2355 C CA . ALA B 1 134 ? -13.047 -6.598 2.395 1 94.94 134 ALA B CA 1
ATOM 2356 C C . ALA B 1 134 ? -13.906 -5.371 2.711 1 94.94 134 ALA B C 1
ATOM 2358 O O . ALA B 1 134 ? -13.531 -4.246 2.375 1 94.94 134 ALA B O 1
ATOM 2359 N N . LEU B 1 135 ? -15.055 -5.617 3.363 1 95.31 135 LEU B N 1
ATOM 2360 C CA . LEU B 1 135 ? -15.953 -4.539 3.76 1 95.31 135 LEU B CA 1
ATOM 2361 C C . LEU B 1 135 ? -15.766 -4.184 5.23 1 95.31 135 LEU B C 1
ATOM 2363 O O . LEU B 1 135 ? -15.82 -5.059 6.098 1 95.31 135 LEU B O 1
ATOM 2367 N N . GLU B 1 136 ? -15.57 -2.928 5.43 1 95.06 136 GLU B N 1
ATOM 2368 C CA . GLU B 1 136 ? -15.25 -2.461 6.777 1 95.06 136 GLU B CA 1
ATOM 2369 C C . GLU B 1 136 ? -16.391 -1.649 7.371 1 95.06 136 GLU B C 1
ATOM 2371 O O . GLU B 1 136 ? -16.797 -0.623 6.812 1 95.06 136 GLU B O 1
ATOM 2376 N N . GLY B 1 137 ? -16.922 -2.109 8.492 1 93.44 137 GLY B N 1
ATOM 2377 C CA . GLY B 1 137 ? -17.906 -1.367 9.266 1 93.44 137 GLY B CA 1
ATOM 2378 C C . GLY B 1 137 ? -17.281 -0.52 10.359 1 93.44 137 GLY B C 1
ATOM 2379 O O . GLY B 1 137 ? -16.062 -0.502 10.523 1 93.44 137 GLY B O 1
ATOM 2380 N N . PRO B 1 138 ? -18.156 0.236 11.016 1 91.5 138 PRO B N 1
ATOM 2381 C CA . PRO B 1 138 ? -17.641 1.088 12.086 1 91.5 138 PRO B CA 1
ATOM 2382 C C . PRO B 1 138 ? -17.078 0.286 13.258 1 91.5 138 PRO B C 1
ATOM 2384 O O . PRO B 1 138 ? -17.562 -0.818 13.539 1 91.5 138 PRO B O 1
ATOM 2387 N N . ASP B 1 139 ? -16.016 0.916 13.867 1 86 139 ASP B N 1
ATOM 2388 C CA . ASP B 1 139 ? -15.461 0.312 15.078 1 86 139 ASP B CA 1
ATOM 2389 C C . ASP B 1 139 ? -16.516 0.212 16.172 1 86 139 ASP B C 1
ATOM 2391 O O . ASP B 1 139 ? -17.359 1.09 16.312 1 86 139 ASP B O 1
ATOM 2395 N N . SER B 1 140 ? -16.438 -0.841 16.859 1 74.44 140 SER B N 1
ATOM 2396 C CA . SER B 1 140 ? -17.375 -1.037 17.953 1 74.44 140 SER B CA 1
ATOM 2397 C C . SER B 1 140 ? -17.125 -0.051 19.094 1 74.44 140 SER B C 1
ATOM 2399 O O . SER B 1 140 ? -18.047 0.3 19.844 1 74.44 140 SER B O 1
ATOM 2401 N N . ASN B 1 141 ? -15.891 0.345 19.219 1 69.25 141 ASN B N 1
ATOM 2402 C CA . ASN B 1 141 ? -15.516 1.283 20.281 1 69.25 141 ASN B CA 1
ATOM 2403 C C . ASN B 1 141 ? -14.719 2.461 19.719 1 69.25 141 ASN B C 1
ATOM 2405 O O . ASN B 1 141 ? -13.508 2.529 19.906 1 69.25 141 ASN B O 1
ATOM 2409 N N . PRO B 1 142 ? -15.547 3.348 19.141 1 65.56 142 PRO B N 1
ATOM 2410 C CA . PRO B 1 142 ? -14.812 4.465 18.531 1 65.56 142 PRO B CA 1
ATOM 2411 C C . PRO B 1 142 ? -14.211 5.402 19.578 1 65.56 142 PRO B C 1
ATOM 2413 O O . PRO B 1 142 ? -14.805 5.621 20.641 1 65.56 142 PRO B O 1
ATOM 2416 N N . GLU B 1 143 ? -12.922 5.629 19.438 1 61.47 143 GLU B N 1
ATOM 2417 C CA . GLU B 1 143 ? -12.32 6.672 20.266 1 61.47 143 GLU B CA 1
ATOM 2418 C C . GLU B 1 143 ? -12.773 8.062 19.828 1 61.47 143 GLU B C 1
ATOM 2420 O O . GLU B 1 143 ? -13.008 8.289 18.641 1 61.47 143 GLU B O 1
ATOM 2425 N N . ALA B 1 144 ? -12.969 8.781 20.797 1 58.5 144 ALA B N 1
ATOM 2426 C CA . ALA B 1 144 ? -13.438 10.133 20.5 1 58.5 144 ALA B CA 1
ATOM 2427 C C . ALA B 1 144 ? -12.477 10.852 19.562 1 58.5 144 ALA B C 1
ATOM 2429 O O . ALA B 1 144 ? -11.258 10.805 19.75 1 58.5 144 ALA B O 1
ATOM 2430 N N . GLY B 1 145 ? -13.031 11.43 18.453 1 59.78 145 GLY B N 1
ATOM 2431 C CA . GLY B 1 145 ? -12.25 12.242 17.531 1 59.78 145 GLY B CA 1
ATOM 2432 C C . GLY B 1 145 ? -11.609 11.445 16.422 1 59.78 145 GLY B C 1
ATOM 2433 O O . GLY B 1 145 ? -10.992 12.016 15.516 1 59.78 145 GLY B O 1
ATOM 2434 N N . GLU B 1 146 ? -11.789 10.164 16.625 1 65.62 146 GLU B N 1
ATOM 2435 C CA . GLU B 1 146 ? -11.195 9.336 15.586 1 65.62 146 GLU B CA 1
ATOM 2436 C C . GLU B 1 146 ? -12.266 8.766 14.656 1 65.62 146 GLU B C 1
ATOM 2438 O O . GLU B 1 146 ? -13.438 8.703 15.023 1 65.62 146 GLU B O 1
ATOM 2443 N N . SER B 1 147 ? -11.758 8.562 13.492 1 73.12 147 SER B N 1
ATOM 2444 C CA . SER B 1 147 ? -12.688 7.934 12.555 1 73.12 147 SER B CA 1
ATOM 2445 C C . SER B 1 147 ? -13.25 6.633 13.125 1 73.12 147 SER B C 1
ATOM 2447 O O . SER B 1 147 ? -12.531 5.871 13.773 1 73.12 147 SER B O 1
ATOM 2449 N N . ARG B 1 148 ? -14.523 6.465 12.875 1 79.25 148 ARG B N 1
ATOM 2450 C CA . ARG B 1 148 ? -15.18 5.219 13.266 1 79.25 148 ARG B CA 1
ATOM 2451 C C . ARG B 1 148 ? -14.797 4.082 12.32 1 79.25 148 ARG B C 1
ATOM 2453 O O . ARG B 1 148 ? -15.039 2.912 12.625 1 79.25 148 ARG B O 1
ATOM 2460 N N . LEU B 1 149 ? -14.336 4.43 11.242 1 87.44 149 LEU B N 1
ATOM 2461 C CA . LEU B 1 149 ? -13.961 3.418 10.266 1 87.44 149 LEU B CA 1
ATOM 2462 C C . LEU B 1 149 ? -12.445 3.297 10.164 1 87.44 149 LEU B C 1
ATOM 2464 O O . LEU B 1 149 ? -11.812 3.971 9.344 1 87.44 149 LEU B O 1
ATOM 2468 N N . ARG B 1 150 ? -11.906 2.432 11.039 1 88.94 150 ARG B N 1
ATOM 2469 C CA . ARG B 1 150 ? -10.453 2.277 11.07 1 88.94 150 ARG B CA 1
ATOM 2470 C C . ARG B 1 150 ? -10.031 0.978 10.398 1 88.94 150 ARG B C 1
ATOM 2472 O O . ARG B 1 150 ? -8.852 0.793 10.086 1 88.94 150 ARG B O 1
ATOM 2479 N N . GLY B 1 151 ? -10.984 0.11 10.211 1 93.56 151 GLY B N 1
ATOM 2480 C CA . GLY B 1 151 ? -10.695 -1.118 9.484 1 93.56 151 GLY B CA 1
ATOM 2481 C C . GLY B 1 151 ? -10.117 -2.207 10.367 1 93.56 151 GLY B C 1
ATOM 2482 O O . GLY B 1 151 ? -9.859 -3.318 9.898 1 93.56 151 GLY B O 1
ATOM 2483 N N . TRP B 1 152 ? -9.906 -1.878 11.688 1 94.25 152 TRP B N 1
ATOM 2484 C CA . TRP B 1 152 ? -9.391 -2.906 12.586 1 94.25 152 TRP B CA 1
ATOM 2485 C C . TRP B 1 152 ? -10.477 -3.928 12.922 1 94.25 152 TRP B C 1
ATOM 2487 O O . TRP B 1 152 ? -11.656 -3.59 12.984 1 94.25 152 TRP B O 1
ATOM 2497 N N . GLY B 1 153 ? -10.039 -5.191 13.102 1 92.44 153 GLY B N 1
ATOM 2498 C CA . GLY B 1 153 ? -10.961 -6.266 13.438 1 92.44 153 GLY B CA 1
ATOM 2499 C C . GLY B 1 153 ? -11.664 -6.848 12.227 1 92.44 153 GLY B C 1
ATOM 2500 O O . GLY B 1 153 ? -12.562 -7.684 12.359 1 92.44 153 GLY B O 1
ATOM 2501 N N . VAL B 1 154 ? -11.242 -6.434 11.07 1 93.81 154 VAL B N 1
ATOM 2502 C CA . VAL B 1 154 ? -11.875 -6.895 9.836 1 93.81 154 VAL B CA 1
ATOM 2503 C C . VAL B 1 154 ? -11.047 -8.023 9.227 1 93.81 154 VAL B C 1
ATOM 2505 O O . VAL B 1 154 ? -9.812 -7.941 9.172 1 93.81 154 VAL B O 1
ATOM 2508 N N . GLU B 1 155 ? -11.734 -9.062 8.805 1 93.88 155 GLU B N 1
ATOM 2509 C CA . GLU B 1 155 ? -11.078 -10.188 8.148 1 93.88 155 GLU B CA 1
ATOM 2510 C C . GLU B 1 155 ? -10.852 -9.914 6.668 1 93.88 155 GLU B C 1
ATOM 2512 O O . GLU B 1 155 ? -11.742 -9.406 5.98 1 93.88 155 GLU B O 1
ATOM 2517 N N . HIS B 1 156 ? -9.688 -10.203 6.203 1 95.38 156 HIS B N 1
ATOM 2518 C CA . HIS B 1 156 ? -9.281 -10.094 4.805 1 95.38 156 HIS B CA 1
ATOM 2519 C C . HIS B 1 156 ? -8.852 -11.445 4.246 1 95.38 156 HIS B C 1
ATOM 2521 O O . HIS B 1 156 ? -8.469 -12.344 5.004 1 95.38 156 HIS B O 1
ATOM 2527 N N . GLN B 1 157 ? -9 -11.617 2.943 1 93.19 157 GLN B N 1
ATOM 2528 C CA . GLN B 1 157 ? -8.453 -12.781 2.258 1 93.19 157 GLN B CA 1
ATOM 2529 C C . GLN B 1 157 ? -7.06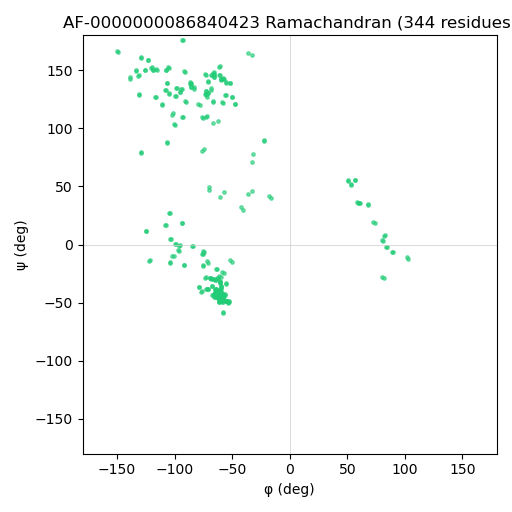6 -12.484 1.698 1 93.19 157 GLN B C 1
ATOM 2531 O O . GLN B 1 157 ? -6.926 -11.719 0.744 1 93.19 157 GLN B O 1
ATOM 2536 N N . CYS B 1 158 ? -6.113 -13.133 2.35 1 95.44 158 CYS B N 1
ATOM 2537 C CA . CYS B 1 158 ? -4.734 -12.742 2.098 1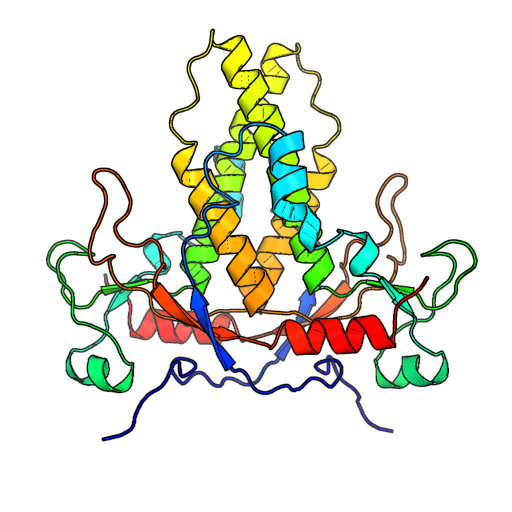 95.44 158 CYS B CA 1
ATOM 2538 C C . CYS B 1 158 ? -3.934 -13.898 1.511 1 95.44 158 CYS B C 1
ATOM 2540 O O . CYS B 1 158 ? -4.219 -15.062 1.795 1 95.44 158 CYS B O 1
ATOM 2542 N N . ARG B 1 159 ? -2.922 -13.5 0.683 1 93.06 159 ARG B N 1
ATOM 2543 C CA . ARG B 1 159 ? -1.864 -14.461 0.392 1 93.06 159 ARG B CA 1
ATOM 2544 C C . ARG B 1 159 ? -1.054 -14.781 1.645 1 93.06 159 ARG B C 1
ATOM 2546 O O . ARG B 1 159 ? -0.924 -13.938 2.535 1 93.06 159 ARG B O 1
ATOM 2553 N N . SER B 1 160 ? -0.574 -16 1.698 1 93 160 SER B N 1
ATOM 2554 C CA . SER B 1 160 ? 0.221 -16.391 2.855 1 93 160 SER B CA 1
ATOM 2555 C C . SER B 1 160 ? 1.601 -15.75 2.828 1 93 160 SER B C 1
ATOM 2557 O O . SER B 1 160 ? 2.459 -16.141 2.033 1 93 160 SER B O 1
ATOM 2559 N N . TRP B 1 161 ? 1.821 -14.859 3.672 1 94.62 161 TRP B N 1
ATOM 2560 C CA . TRP B 1 161 ? 3.133 -14.234 3.793 1 94.62 161 TRP B CA 1
ATOM 2561 C C . TRP B 1 161 ? 4.191 -15.258 4.188 1 94.62 161 TRP B C 1
ATOM 2563 O O . TRP B 1 161 ? 5.324 -15.211 3.697 1 94.62 161 TRP B O 1
ATOM 2573 N N . ASP B 1 162 ? 3.822 -16.156 5.062 1 92.94 162 ASP B N 1
ATOM 2574 C CA . ASP B 1 162 ? 4.746 -17.219 5.461 1 92.94 162 ASP B CA 1
ATOM 2575 C C . ASP B 1 162 ? 5.199 -18.031 4.258 1 92.94 162 ASP B C 1
ATOM 2577 O O . ASP B 1 162 ? 6.379 -18.359 4.129 1 92.94 162 ASP B O 1
ATOM 2581 N N . SER B 1 163 ? 4.219 -18.391 3.428 1 91.94 163 SER B N 1
ATOM 2582 C CA . SER B 1 163 ? 4.574 -19.141 2.229 1 91.94 163 SER B CA 1
ATOM 2583 C C . SER B 1 163 ? 5.477 -18.312 1.311 1 91.94 163 SER B C 1
ATOM 2585 O O . SER B 1 163 ? 6.395 -18.859 0.692 1 91.94 163 SER B O 1
ATOM 2587 N N . LEU B 1 164 ? 5.176 -17.062 1.192 1 93.56 164 LEU B N 1
ATOM 2588 C CA . LEU B 1 164 ? 6.008 -16.172 0.393 1 93.56 164 LEU B CA 1
ATOM 2589 C C . LEU B 1 164 ? 7.438 -16.141 0.926 1 93.56 164 LEU B C 1
ATOM 2591 O O . LEU B 1 164 ? 8.391 -16.266 0.16 1 93.56 164 LEU B O 1
ATOM 2595 N N . VAL B 1 165 ? 7.605 -15.977 2.197 1 94.56 165 VAL B N 1
ATOM 2596 C CA . VAL B 1 165 ? 8.922 -15.906 2.82 1 94.56 165 VAL B CA 1
ATOM 2597 C C . VAL B 1 165 ? 9.648 -17.25 2.652 1 94.56 165 VAL B C 1
ATOM 2599 O O . VAL B 1 165 ? 10.852 -17.281 2.4 1 94.56 165 VAL B O 1
ATOM 2602 N N . GLU B 1 166 ? 8.938 -18.312 2.758 1 92.06 166 GLU B N 1
ATOM 2603 C CA . GLU B 1 166 ? 9.539 -19.625 2.535 1 92.06 166 GLU B CA 1
ATOM 2604 C C . GLU B 1 166 ? 10.07 -19.766 1.112 1 92.06 166 GLU B C 1
ATOM 2606 O O . GLU B 1 166 ? 11.188 -20.25 0.905 1 92.06 166 GLU B O 1
ATOM 2611 N N . TRP B 1 167 ? 9.281 -19.406 0.146 1 91.25 167 TRP B N 1
ATOM 2612 C CA . TRP B 1 167 ? 9.734 -19.438 -1.241 1 91.25 167 TRP B CA 1
ATOM 2613 C C . TRP B 1 167 ? 10.961 -18.562 -1.438 1 91.25 167 TRP B C 1
ATOM 2615 O O . TRP B 1 167 ? 11.938 -18.984 -2.068 1 91.25 167 TRP B O 1
ATOM 2625 N N . ARG B 1 168 ? 10.875 -17.328 -0.956 1 92.81 168 ARG B N 1
ATOM 2626 C CA . ARG B 1 168 ? 12 -16.391 -1.032 1 92.81 168 ARG B CA 1
ATOM 2627 C C . ARG B 1 168 ? 13.266 -17.016 -0.452 1 92.81 168 ARG B C 1
ATOM 2629 O O . ARG B 1 168 ? 14.336 -16.938 -1.062 1 92.81 168 ARG B O 1
ATOM 2636 N N . ASP B 1 169 ? 13.172 -17.609 0.733 1 92.81 169 ASP B N 1
ATOM 2637 C CA . ASP B 1 169 ? 14.32 -18.203 1.411 1 92.81 169 ASP B CA 1
ATOM 2638 C C . ASP B 1 169 ? 14.938 -19.312 0.572 1 92.81 169 ASP B C 1
ATOM 2640 O O . ASP B 1 169 ? 16.156 -19.516 0.598 1 92.81 169 ASP B O 1
ATOM 2644 N N . SER B 1 170 ? 14.148 -20.016 -0.165 1 89.25 170 SER B N 1
ATOM 2645 C CA . SER B 1 170 ? 14.648 -21.094 -1.008 1 89.25 170 SER B CA 1
ATOM 2646 C C . SER B 1 170 ? 15.344 -20.547 -2.254 1 89.25 170 SER B C 1
ATOM 2648 O O . SER B 1 170 ? 16.016 -21.297 -2.967 1 89.25 170 SER B O 1
ATOM 2650 N N . HIS B 1 171 ? 15.25 -19.203 -2.492 1 88.31 171 HIS B N 1
ATOM 2651 C CA . HIS B 1 171 ? 15.867 -18.562 -3.65 1 88.31 171 HIS B CA 1
ATOM 2652 C C . HIS B 1 171 ? 16.797 -17.422 -3.227 1 88.31 171 HIS B C 1
ATOM 2654 O O . HIS B 1 171 ? 17.219 -16.625 -4.059 1 88.31 171 HIS B O 1
ATOM 2660 N N . SER B 1 172 ? 17.078 -17.344 -1.971 1 83.62 172 SER B N 1
ATOM 2661 C CA . SER B 1 172 ? 17.781 -16.188 -1.396 1 83.62 172 SER B CA 1
ATOM 2662 C C . SER B 1 172 ? 19.203 -16.094 -1.925 1 83.62 172 SER B C 1
ATOM 2664 O O . SER B 1 172 ? 19.797 -17.109 -2.32 1 83.62 172 SER B O 1
ATOM 2666 N N . VAL B 1 173 ? 19.609 -14.828 -2.09 1 73.38 173 VAL B N 1
ATOM 2667 C CA . VAL B 1 173 ? 20.984 -14.555 -2.502 1 73.38 173 VAL B CA 1
ATOM 2668 C C . VAL B 1 173 ? 21.828 -14.164 -1.285 1 73.38 173 VAL B C 1
ATOM 2670 O O . VAL B 1 173 ? 21.312 -13.562 -0.339 1 73.38 173 VAL B O 1
ATOM 2673 N N . SER B 1 174 ? 22.703 -14.969 -0.664 1 63.88 174 SER B N 1
ATOM 2674 C CA . SER B 1 174 ? 23.609 -14.703 0.449 1 63.88 174 SER B CA 1
ATOM 2675 C C . SER B 1 174 ? 24.578 -13.586 0.112 1 63.88 174 SER B C 1
ATOM 2677 O O . SER B 1 174 ? 24.922 -13.383 -1.055 1 63.88 174 SER B O 1
#